Protein AF-A0A9E6F9Y6-F1 (afdb_monomer_lite)

Radius of gyration: 23.2 Å; chains: 1; bounding box: 72×42×69 Å

Secondary structure (DSSP, 8-state):
----------S--PPPPP---HHHHHHTTS-HHHHHHHHTTEEEE--EESBSS--TT-TT-PPBS--EE--HHHHHHHHTTS-TTS--EEE-SSS-GGG-EEE-TTS-EEEHHHHHHIIIIIH---EEEEE---TT-HHHHHTTGGG-SSEEE-GGGHHHHHHHHHHS-S--GGGGTT---HHHHHHHHHHHHHHHH-SS--HHHHHTTTSS----EEEEETTEEEEEEE--TTS-TT-SSSEEEEE--GGGG----TTS-TT--------PPPHHHHHHHHHHHTSTT-----------------------

Foldseek 3Di:
DDDDDPPPPPDDPPPAADAPCQQVVQVVQADPVVLLVQLQFAQEEEFFAFECPPDPLQLLPGDHATRHGDAPVNLLVSLVSHALPDAEHEYDDRYAQQSDWHQDPVRDIDGSLNSQCSQCVVRNYAYEYEHCQDPPCLVVCVVRVVSHPYYHYDLVCLVVNVCVVVVDDPPVCVVVVVDPDPVVVVVVVVVVCVSVVCPPVPVVVVCVVVVPPWRWGWYQYSNHIWIWTQADPPPDPPRSHSIDTHDDHNVLQDDPPPVPDPVDPPDDDDDDDDPVRVVVVCCVCVPPVNPDPDDDDPPPPPPPPDDDDDDD

pLDDT: mean 70.86, std 23.1, range [25.95, 97.81]

Structure (mmCIF, N/CA/C/O backbone):
data_AF-A0A9E6F9Y6-F1
#
_entry.id   AF-A0A9E6F9Y6-F1
#
loop_
_atom_site.group_PDB
_atom_site.id
_atom_site.type_symbol
_atom_site.label_atom_id
_atom_site.label_alt_id
_atom_site.label_comp_id
_atom_site.label_asym_id
_atom_site.label_entity_id
_atom_site.label_seq_id
_atom_site.pdbx_PDB_ins_code
_atom_site.Cartn_x
_atom_site.Cartn_y
_atom_site.Cartn_z
_atom_site.occupancy
_atom_site.B_iso_or_equiv
_atom_site.auth_seq_id
_atom_site.auth_comp_id
_atom_site.auth_asym_id
_atom_site.auth_atom_id
_atom_site.pdbx_PDB_model_num
ATOM 1 N N . MET A 1 1 ? -33.792 7.782 -2.938 1.00 34.50 1 MET A N 1
ATOM 2 C CA . MET A 1 1 ? -32.337 8.040 -2.955 1.00 34.50 1 MET A CA 1
ATOM 3 C C . MET A 1 1 ? -32.059 9.036 -1.840 1.00 34.50 1 MET A C 1
ATOM 5 O O . MET A 1 1 ? -32.308 10.216 -2.025 1.00 34.50 1 MET A O 1
ATOM 9 N N . TYR A 1 2 ? -31.705 8.554 -0.647 1.00 26.33 2 TYR A N 1
ATOM 10 C CA . TYR A 1 2 ? -31.449 9.415 0.510 1.00 26.33 2 TYR A CA 1
ATOM 11 C C . TYR A 1 2 ? -29.944 9.653 0.611 1.00 26.33 2 TYR A C 1
ATOM 13 O O . TYR A 1 2 ? -29.178 8.710 0.804 1.00 26.33 2 TYR A O 1
ATOM 21 N N . LEU A 1 3 ? -29.526 10.904 0.426 1.00 30.56 3 LEU A N 1
ATOM 22 C CA . LEU A 1 3 ? -28.186 11.360 0.777 1.00 30.56 3 LEU A CA 1
ATOM 23 C C . LEU A 1 3 ? -28.127 11.407 2.306 1.00 30.56 3 LEU A C 1
ATOM 25 O O . LEU A 1 3 ? -28.791 12.227 2.932 1.00 30.56 3 LEU A O 1
ATOM 29 N N . VAL A 1 4 ? -27.403 10.465 2.905 1.00 33.06 4 VAL A N 1
ATOM 30 C CA . VAL A 1 4 ? -27.151 10.454 4.346 1.00 33.06 4 VAL A CA 1
ATOM 31 C C . VAL A 1 4 ? -25.923 11.322 4.598 1.00 33.06 4 VAL A C 1
ATOM 33 O O . VAL A 1 4 ? -24.795 10.909 4.331 1.00 33.06 4 VAL A O 1
ATOM 36 N N . GLU A 1 5 ? -26.150 12.535 5.089 1.00 37.69 5 GLU A N 1
ATOM 37 C CA . GLU A 1 5 ? -25.103 13.399 5.630 1.00 37.69 5 GLU A CA 1
ATOM 38 C C . GLU A 1 5 ? -24.670 12.850 7.000 1.00 37.69 5 GLU A C 1
ATOM 40 O O . GLU A 1 5 ? -25.344 13.032 8.012 1.00 37.69 5 GLU A O 1
ATOM 45 N N . ASN A 1 6 ? -23.555 12.118 7.037 1.00 38.81 6 ASN A N 1
ATOM 46 C CA . ASN A 1 6 ? -22.909 11.707 8.286 1.00 38.81 6 ASN A CA 1
ATOM 47 C C . ASN A 1 6 ? -22.113 12.896 8.856 1.00 38.81 6 ASN A C 1
ATOM 49 O O . ASN A 1 6 ? -20.926 13.029 8.569 1.00 38.81 6 ASN A O 1
ATOM 53 N N . ASN A 1 7 ? -22.771 13.753 9.642 1.00 40.41 7 ASN A N 1
ATOM 54 C CA . ASN A 1 7 ? -22.200 15.005 10.167 1.00 40.41 7 ASN A CA 1
ATOM 55 C C . ASN A 1 7 ? -21.645 14.953 11.608 1.00 40.41 7 ASN A C 1
ATOM 57 O O . ASN A 1 7 ? -21.248 15.989 12.126 1.00 40.41 7 ASN A O 1
ATOM 61 N N . ASP A 1 8 ? -21.512 13.785 12.246 1.00 40.19 8 ASP A N 1
ATOM 62 C CA . ASP A 1 8 ? -21.063 13.709 13.654 1.00 40.19 8 ASP A CA 1
ATOM 63 C C . ASP A 1 8 ? -19.633 13.174 13.842 1.00 40.19 8 ASP A C 1
ATOM 65 O O . ASP A 1 8 ? -19.346 12.421 14.774 1.00 40.19 8 ASP A O 1
ATOM 69 N N . PHE A 1 9 ? -18.694 13.584 12.985 1.00 45.53 9 PHE A N 1
ATOM 70 C CA . PHE A 1 9 ? -17.262 13.457 13.281 1.00 45.53 9 PHE A CA 1
ATOM 71 C C . PHE A 1 9 ? -16.689 14.834 13.643 1.00 45.53 9 PHE A C 1
ATOM 73 O O . PHE A 1 9 ? -15.933 15.433 12.890 1.00 45.53 9 PHE A O 1
ATOM 80 N N . ASN A 1 10 ? -17.023 15.329 14.842 1.00 42.91 10 ASN A N 1
ATOM 81 C CA . ASN A 1 10 ? -16.403 16.511 15.476 1.00 42.91 10 ASN A CA 1
ATOM 82 C C . ASN A 1 10 ? -14.943 16.248 15.932 1.00 42.91 10 ASN A C 1
ATOM 84 O O . ASN A 1 10 ? -14.450 16.835 16.896 1.00 42.91 10 ASN A O 1
ATOM 88 N N . GLY A 1 11 ? -14.244 15.329 15.262 1.00 46.41 11 GLY A N 1
ATOM 89 C CA . GLY A 1 11 ? -12.830 15.064 15.475 1.00 46.41 11 GLY A CA 1
ATOM 90 C C . GLY A 1 11 ? -12.018 16.154 14.794 1.00 46.41 11 GLY A C 1
ATOM 91 O O . GLY A 1 11 ? -12.260 16.451 13.628 1.00 46.41 11 GLY A O 1
ATOM 92 N N . SER A 1 12 ? -11.084 16.754 15.535 1.00 50.03 12 SER A N 1
ATOM 93 C CA . SER A 1 12 ? -10.021 17.632 15.032 1.00 50.03 12 SER A CA 1
ATOM 94 C C . SER A 1 12 ? -9.713 17.349 13.564 1.00 50.03 12 SER A C 1
ATOM 96 O O . SER A 1 12 ? -9.333 16.213 13.280 1.00 50.03 12 SER A O 1
ATOM 98 N N . LEU A 1 13 ? -9.899 18.343 12.680 1.00 58.53 13 LEU A N 1
ATOM 99 C CA . LEU A 1 13 ? -9.608 18.264 11.241 1.00 58.53 13 LEU A CA 1
ATOM 100 C C . LEU A 1 13 ? -8.383 17.374 11.023 1.00 58.53 13 LEU A C 1
ATOM 102 O O . LEU A 1 13 ? -7.261 17.799 11.312 1.00 58.53 13 LEU A O 1
ATOM 106 N N . GLU A 1 14 ? -8.607 16.116 10.626 1.00 70.81 14 GLU A N 1
ATOM 107 C CA . GLU A 1 14 ? -7.505 15.176 10.468 1.00 70.81 14 GLU A CA 1
ATOM 108 C C . GLU A 1 14 ? -6.592 15.777 9.408 1.00 70.81 14 GLU A C 1
ATOM 110 O O . GLU A 1 14 ? -7.012 16.054 8.282 1.00 70.81 14 GLU A O 1
ATOM 115 N N . LYS A 1 15 ? -5.358 16.089 9.812 1.00 80.62 15 LYS A N 1
ATOM 116 C CA . LYS A 1 15 ? -4.401 16.747 8.935 1.00 80.62 15 LYS A CA 1
ATOM 117 C C . LYS A 1 15 ? -4.202 15.848 7.721 1.00 80.62 15 LYS A C 1
ATOM 119 O O . LYS A 1 15 ? -3.744 14.716 7.865 1.00 80.62 15 LYS A O 1
ATOM 124 N N . GLN A 1 16 ? -4.543 16.364 6.545 1.00 87.81 16 GLN A N 1
ATOM 125 C CA . GLN A 1 16 ? -4.374 15.635 5.298 1.00 87.81 16 GLN A CA 1
ATOM 126 C C . GLN A 1 16 ? -2.909 15.210 5.147 1.00 87.81 16 GLN A C 1
ATOM 128 O O . GLN A 1 16 ? -1.994 16.027 5.296 1.00 87.81 16 GLN A O 1
ATOM 133 N N . ILE A 1 17 ? -2.702 13.924 4.868 1.00 91.81 17 ILE A N 1
ATOM 134 C CA . ILE A 1 17 ? -1.372 13.375 4.609 1.00 91.81 17 ILE A CA 1
ATOM 135 C C . ILE A 1 17 ? -0.857 13.999 3.305 1.00 91.81 17 ILE A C 1
ATOM 137 O O . ILE A 1 17 ? -1.609 14.046 2.324 1.00 91.81 17 ILE A O 1
ATOM 141 N N . PRO A 1 18 ? 0.392 14.497 3.265 1.00 93.69 18 PRO A N 1
ATOM 142 C CA . PRO A 1 18 ? 0.981 14.994 2.031 1.00 93.69 18 PRO A CA 1
ATOM 143 C C . PRO A 1 18 ? 0.971 13.927 0.932 1.00 93.69 18 PRO A C 1
ATOM 145 O O . PRO A 1 18 ? 1.114 12.741 1.203 1.00 93.69 18 PRO A O 1
ATOM 148 N N . CYS A 1 19 ? 0.838 14.361 -0.318 1.00 95.81 19 CYS A N 1
ATOM 149 C CA . CYS A 1 19 ? 0.985 13.510 -1.493 1.00 95.81 19 CYS A CA 1
ATOM 150 C C . CYS A 1 19 ? 2.101 14.089 -2.362 1.00 95.81 19 CYS A C 1
ATOM 152 O O . CYS A 1 19 ? 1.889 15.082 -3.061 1.00 95.81 19 CYS A O 1
ATOM 154 N N . SER A 1 20 ? 3.288 13.484 -2.324 1.00 96.44 20 SER A N 1
ATOM 155 C CA . SER A 1 20 ? 4.453 13.963 -3.085 1.00 96.44 20 SER A CA 1
ATOM 156 C C . SER A 1 20 ? 4.303 13.787 -4.603 1.00 96.44 20 SER A C 1
ATOM 158 O O . SER A 1 20 ? 4.936 14.500 -5.390 1.00 96.44 20 SER A O 1
ATOM 160 N N . GLY A 1 21 ? 3.476 12.819 -5.019 1.00 95.75 21 GLY A N 1
ATOM 161 C CA . GLY A 1 21 ? 3.349 12.392 -6.412 1.00 95.75 21 GLY A CA 1
ATOM 162 C C . GLY A 1 21 ? 4.607 11.704 -6.956 1.00 95.75 21 GLY A C 1
ATOM 163 O O . GLY A 1 21 ? 4.749 11.589 -8.170 1.00 95.75 21 GLY A O 1
ATOM 164 N N . GLU A 1 22 ? 5.537 11.272 -6.098 1.00 97.12 22 GLU A N 1
ATOM 165 C CA . GLU A 1 22 ? 6.785 10.620 -6.521 1.00 97.12 22 GLU A CA 1
ATOM 166 C C . GLU A 1 22 ? 6.525 9.323 -7.290 1.00 97.12 22 GLU A C 1
ATOM 168 O O . GLU A 1 22 ? 7.017 9.182 -8.407 1.00 97.12 22 GLU A O 1
ATOM 173 N N . LEU A 1 23 ? 5.669 8.434 -6.777 1.00 97.25 23 LEU A N 1
ATOM 174 C CA . LEU A 1 23 ? 5.254 7.230 -7.501 1.00 97.25 23 LEU A CA 1
ATOM 175 C C . LEU A 1 23 ? 4.648 7.539 -8.881 1.00 97.25 23 LEU A C 1
ATOM 177 O O . LEU A 1 23 ? 4.905 6.808 -9.830 1.00 97.25 23 LEU A O 1
ATOM 181 N N . GLU A 1 24 ? 3.851 8.602 -9.020 1.00 97.25 24 GLU A N 1
ATOM 182 C CA . GLU A 1 24 ? 3.259 8.976 -10.315 1.00 97.25 24 GLU A CA 1
ATOM 183 C C . GLU A 1 24 ? 4.331 9.448 -11.305 1.00 97.25 24 GLU A C 1
ATOM 185 O O . GLU A 1 24 ? 4.324 9.038 -12.468 1.00 97.25 24 GLU A O 1
ATOM 190 N N . LYS A 1 25 ? 5.284 10.261 -10.832 1.00 97.31 25 LYS A N 1
ATOM 191 C CA . LYS A 1 25 ? 6.439 10.681 -11.633 1.00 97.31 25 LYS A CA 1
ATOM 192 C C . LYS A 1 25 ? 7.250 9.471 -12.075 1.00 97.31 25 LYS A C 1
ATOM 194 O O . LYS A 1 25 ? 7.533 9.346 -13.260 1.00 97.31 25 LYS A O 1
ATOM 199 N N . GLU A 1 26 ? 7.570 8.561 -11.162 1.00 96.19 26 GLU A N 1
ATOM 200 C CA . GLU A 1 26 ? 8.329 7.359 -11.496 1.00 96.19 26 GLU A CA 1
ATOM 201 C C . GLU A 1 26 ? 7.584 6.437 -12.449 1.00 96.19 26 GLU A C 1
ATOM 203 O O . GLU A 1 26 ? 8.173 5.967 -13.415 1.00 96.19 26 GLU A O 1
ATOM 208 N N . TRP A 1 27 ? 6.286 6.221 -12.229 1.00 97.31 27 TRP A N 1
ATOM 209 C CA . TRP A 1 27 ? 5.445 5.429 -13.123 1.00 97.31 27 TRP A CA 1
ATOM 210 C C . TRP A 1 27 ? 5.552 5.914 -14.568 1.00 97.31 27 TRP A C 1
ATOM 212 O O . TRP A 1 27 ? 5.608 5.098 -15.481 1.00 97.31 27 TRP A O 1
ATOM 222 N N . SER A 1 28 ? 5.597 7.234 -14.783 1.00 97.25 28 SER A N 1
ATOM 223 C CA . SER A 1 28 ? 5.706 7.823 -16.124 1.00 97.25 28 SER A CA 1
ATOM 224 C C . SER A 1 28 ? 7.026 7.526 -16.847 1.00 97.25 28 SER A C 1
ATOM 226 O O . SER A 1 28 ? 7.092 7.683 -18.064 1.00 97.25 28 SER A O 1
ATOM 228 N N . LEU A 1 29 ? 8.060 7.086 -16.121 1.00 96.62 29 LEU A N 1
ATOM 229 C CA . LEU A 1 29 ? 9.365 6.743 -16.689 1.00 96.62 29 LEU A CA 1
ATOM 230 C C . LEU A 1 29 ? 9.411 5.313 -17.246 1.00 96.62 29 LEU A C 1
ATOM 232 O O . LEU A 1 29 ? 10.288 4.999 -18.050 1.00 96.62 29 LEU A O 1
ATOM 236 N N . PHE A 1 30 ? 8.493 4.445 -16.818 1.00 95.12 30 PHE A N 1
ATOM 237 C CA . PHE A 1 30 ? 8.410 3.067 -17.288 1.00 95.12 30 PHE A CA 1
ATOM 238 C C . PHE A 1 30 ? 7.524 2.962 -18.531 1.00 95.12 30 PHE A C 1
ATOM 240 O O . PHE A 1 30 ? 6.509 3.647 -18.667 1.00 95.12 30 PHE A O 1
ATOM 247 N N . THR A 1 31 ? 7.881 2.051 -19.432 1.00 94.81 31 THR A N 1
ATOM 248 C CA . THR A 1 31 ? 7.005 1.669 -20.542 1.00 94.81 31 THR A CA 1
ATOM 249 C C . THR A 1 31 ? 5.838 0.822 -20.038 1.00 94.81 31 THR A C 1
ATOM 251 O O . THR A 1 31 ? 5.906 0.206 -18.973 1.00 94.81 31 THR A O 1
ATOM 254 N N . GLU A 1 32 ? 4.767 0.734 -20.825 1.00 94.88 32 GLU A N 1
ATOM 255 C CA . GLU A 1 32 ? 3.598 -0.085 -20.482 1.00 94.88 32 GLU A CA 1
ATOM 256 C C . GLU A 1 32 ? 3.972 -1.552 -20.210 1.00 94.88 32 GLU A C 1
ATOM 258 O O . GLU A 1 32 ? 3.591 -2.103 -19.181 1.00 94.88 32 GLU A O 1
ATOM 263 N N . ALA A 1 33 ? 4.826 -2.148 -21.049 1.00 92.44 33 ALA A N 1
ATOM 264 C CA . ALA A 1 33 ? 5.305 -3.519 -20.859 1.00 92.44 33 ALA A CA 1
ATOM 265 C C . ALA A 1 33 ? 6.108 -3.705 -19.555 1.00 92.44 33 ALA A C 1
ATOM 267 O O . ALA A 1 33 ? 6.015 -4.747 -18.903 1.00 92.44 33 ALA A O 1
ATOM 268 N N . GLN A 1 34 ? 6.893 -2.701 -19.145 1.00 93.19 34 GLN A N 1
ATOM 269 C CA . GLN A 1 34 ? 7.617 -2.737 -17.869 1.00 93.19 34 GLN A CA 1
ATOM 270 C C . GLN A 1 34 ? 6.650 -2.658 -16.685 1.00 93.19 34 GLN A C 1
ATOM 272 O O . GLN A 1 34 ? 6.798 -3.404 -15.719 1.00 93.19 34 GLN A O 1
ATOM 277 N N . ILE A 1 35 ? 5.633 -1.798 -16.771 1.00 96.44 35 ILE A N 1
ATOM 278 C CA . ILE A 1 35 ? 4.582 -1.684 -15.758 1.00 96.44 35 ILE A CA 1
ATOM 279 C C . ILE A 1 35 ? 3.791 -2.989 -15.627 1.00 96.44 35 ILE A C 1
ATOM 281 O O . ILE A 1 35 ? 3.582 -3.454 -14.507 1.00 96.44 35 ILE A O 1
ATOM 285 N N . GLU A 1 36 ? 3.380 -3.603 -16.739 1.00 93.00 36 GLU A N 1
ATOM 286 C CA . GLU A 1 36 ? 2.709 -4.908 -16.735 1.00 93.00 36 GLU A CA 1
ATOM 287 C C . GLU A 1 36 ? 3.558 -5.970 -16.035 1.00 93.00 36 GLU A C 1
ATOM 289 O O . GLU A 1 36 ? 3.053 -6.728 -15.202 1.00 93.00 36 GLU A O 1
ATOM 294 N N . TYR A 1 37 ? 4.862 -6.001 -16.329 1.00 91.19 37 TYR A N 1
ATOM 295 C CA . TYR A 1 37 ? 5.792 -6.908 -15.671 1.00 91.19 37 TYR A CA 1
ATOM 296 C C . TYR A 1 37 ? 5.855 -6.657 -14.160 1.00 91.19 37 TYR A C 1
ATOM 298 O O . TYR A 1 37 ? 5.645 -7.593 -13.385 1.00 91.19 37 TYR A O 1
ATOM 306 N N . LEU A 1 38 ? 6.081 -5.408 -13.737 1.00 93.50 38 LEU A N 1
ATOM 307 C CA . LEU A 1 38 ? 6.140 -5.031 -12.321 1.00 93.50 38 LEU A CA 1
ATOM 308 C C . LEU A 1 38 ? 4.850 -5.424 -11.593 1.00 93.50 38 LEU A C 1
ATOM 310 O O . LEU A 1 38 ? 4.895 -6.067 -10.544 1.00 93.50 38 LEU A O 1
ATOM 314 N N . CYS A 1 39 ? 3.695 -5.114 -12.184 1.00 94.25 39 CYS A N 1
ATOM 315 C CA . CYS A 1 39 ? 2.397 -5.414 -11.592 1.00 94.25 39 CYS A CA 1
ATOM 316 C C . CYS A 1 39 ? 2.139 -6.922 -11.489 1.00 94.25 39 CYS A C 1
ATOM 318 O O . CYS A 1 39 ? 1.607 -7.380 -10.477 1.00 94.25 39 CYS A O 1
ATOM 320 N N . SER A 1 40 ? 2.617 -7.712 -12.459 1.00 89.38 40 SER A N 1
ATOM 321 C CA . SER A 1 40 ? 2.516 -9.181 -12.450 1.00 89.38 40 SER A CA 1
ATOM 322 C C . SER A 1 40 ? 3.325 -9.875 -11.345 1.00 89.38 40 SER A C 1
ATOM 324 O O . SER A 1 40 ? 3.191 -11.085 -11.146 1.00 89.38 40 SER A O 1
ATOM 326 N N . LYS A 1 41 ? 4.169 -9.120 -10.631 1.00 91.44 41 LYS A N 1
ATOM 327 C CA . LYS A 1 41 ? 5.068 -9.610 -9.581 1.00 91.44 41 LYS A CA 1
ATOM 328 C C . LYS A 1 41 ? 4.842 -8.938 -8.224 1.00 91.44 41 LYS A C 1
ATOM 330 O O . LYS A 1 41 ? 5.634 -9.154 -7.312 1.00 91.44 41 LYS A O 1
ATOM 335 N N . ILE A 1 42 ? 3.782 -8.141 -8.069 1.00 93.12 42 ILE A N 1
ATOM 336 C CA . ILE A 1 42 ? 3.449 -7.494 -6.792 1.00 93.12 42 ILE A CA 1
ATOM 337 C C . ILE A 1 42 ? 3.223 -8.541 -5.700 1.00 93.12 42 ILE A C 1
ATOM 339 O O . ILE A 1 42 ? 2.416 -9.455 -5.861 1.00 93.12 42 ILE A O 1
ATOM 343 N N . LEU A 1 43 ? 3.903 -8.341 -4.571 1.00 91.19 43 LEU A N 1
ATOM 344 C CA . LEU A 1 43 ? 3.627 -9.021 -3.304 1.00 91.19 43 LEU A CA 1
ATOM 345 C C . LEU A 1 43 ? 2.995 -8.073 -2.289 1.00 91.19 43 LEU A C 1
ATOM 347 O O . LEU A 1 43 ? 2.091 -8.464 -1.548 1.00 91.19 43 LEU A O 1
ATOM 351 N N . TYR A 1 44 ? 3.478 -6.830 -2.271 1.00 93.44 44 TYR A N 1
ATOM 352 C CA . TYR A 1 44 ? 3.131 -5.845 -1.263 1.00 93.44 44 TYR A CA 1
ATOM 353 C C . TYR A 1 44 ? 2.817 -4.495 -1.893 1.00 93.44 44 TYR A C 1
ATOM 355 O O . TYR A 1 44 ? 3.536 -4.025 -2.779 1.00 93.44 44 TYR A O 1
ATOM 363 N N . ILE A 1 45 ? 1.774 -3.843 -1.385 1.00 96.12 45 ILE A N 1
ATOM 364 C CA . ILE A 1 45 ? 1.488 -2.442 -1.689 1.00 96.12 45 ILE A CA 1
ATOM 365 C C . ILE A 1 45 ? 1.359 -1.685 -0.371 1.00 96.12 45 ILE A C 1
ATOM 367 O O . ILE A 1 45 ? 0.475 -1.954 0.442 1.00 96.12 45 ILE A O 1
ATOM 371 N N . GLU A 1 46 ? 2.245 -0.720 -0.180 1.00 96.00 46 GLU A N 1
ATOM 372 C CA . GLU A 1 46 ? 2.232 0.216 0.928 1.00 96.00 46 GLU A CA 1
ATOM 373 C C . GLU A 1 46 ? 1.549 1.505 0.478 1.00 96.00 46 GLU A C 1
ATOM 375 O O . GLU A 1 46 ? 2.029 2.186 -0.424 1.00 96.00 46 GLU A O 1
ATOM 380 N N . LEU A 1 47 ? 0.414 1.856 1.078 1.00 96.62 47 LEU A N 1
ATOM 381 C CA . LEU A 1 47 ? -0.342 3.027 0.624 1.00 96.62 47 LEU A CA 1
ATOM 382 C C . LEU A 1 47 ? 0.064 4.319 1.332 1.00 96.62 47 LEU A C 1
ATOM 384 O O . LEU A 1 47 ? -0.260 5.395 0.838 1.00 96.62 47 LEU A O 1
ATOM 388 N N . THR A 1 48 ? 0.774 4.223 2.454 1.00 96.88 48 THR A N 1
ATOM 389 C CA . THR A 1 48 ? 1.297 5.351 3.233 1.00 96.88 48 THR A CA 1
ATOM 390 C C . THR A 1 48 ? 2.762 5.121 3.592 1.00 96.88 48 THR A C 1
ATOM 392 O O . THR A 1 48 ? 3.152 3.999 3.906 1.00 96.88 48 THR A O 1
ATOM 395 N N . GLU A 1 49 ? 3.573 6.182 3.579 1.00 95.69 49 GLU A N 1
ATOM 396 C CA . GLU A 1 49 ? 4.928 6.153 4.150 1.00 95.69 49 GLU A CA 1
ATOM 397 C C . GLU A 1 49 ? 4.902 6.561 5.622 1.00 95.69 49 GLU A C 1
ATOM 399 O O . GLU A 1 49 ? 4.355 7.610 5.963 1.00 95.69 49 GLU A O 1
ATOM 404 N N . GLY A 1 50 ? 5.569 5.786 6.477 1.00 94.31 50 GLY A N 1
ATOM 405 C CA . GLY A 1 50 ? 5.582 6.003 7.925 1.00 94.31 50 GLY A CA 1
ATOM 406 C C . GLY A 1 50 ? 4.349 5.437 8.641 1.00 94.31 50 GLY A C 1
ATOM 407 O O . GLY A 1 50 ? 3.413 4.945 8.018 1.00 94.31 50 GLY A O 1
ATOM 408 N N . CYS A 1 51 ? 4.375 5.442 9.974 1.00 94.75 51 CYS A N 1
ATOM 409 C CA . CYS A 1 51 ? 3.355 4.788 10.803 1.00 94.75 51 CYS A CA 1
ATOM 410 C C . CYS A 1 51 ? 3.006 5.633 12.033 1.00 94.75 51 CYS A C 1
ATOM 412 O O . CYS A 1 51 ? 3.899 6.091 12.755 1.00 94.75 51 CYS A O 1
ATOM 414 N N . SER A 1 52 ? 1.712 5.827 12.301 1.00 93.75 52 SER A N 1
ATOM 415 C CA . SER A 1 52 ? 1.227 6.604 13.449 1.00 93.75 52 SER A CA 1
ATOM 416 C C . SER A 1 52 ? 1.490 5.955 14.812 1.00 93.75 52 SER A C 1
ATOM 418 O O . SER A 1 52 ? 1.616 6.669 15.807 1.00 93.75 52 SER A O 1
ATOM 420 N N . ILE A 1 53 ? 1.608 4.625 14.878 1.00 90.38 53 ILE A N 1
ATOM 421 C CA . ILE A 1 53 ? 1.664 3.882 16.150 1.00 90.38 53 ILE A CA 1
ATOM 422 C C . ILE A 1 53 ? 3.061 3.896 16.774 1.00 90.38 53 ILE A C 1
ATOM 424 O O . ILE A 1 53 ? 3.180 3.979 17.994 1.00 90.38 53 ILE A O 1
ATOM 428 N N . GLN A 1 54 ? 4.115 3.820 15.954 1.00 84.44 54 GLN A N 1
ATOM 429 C CA . GLN A 1 54 ? 5.514 3.771 16.400 1.00 84.44 54 GLN A CA 1
ATOM 430 C C . GLN A 1 54 ? 5.786 2.778 17.544 1.00 84.44 54 GLN A C 1
ATOM 432 O O . GLN A 1 54 ? 6.199 3.157 18.643 1.00 84.44 54 GLN A O 1
ATOM 437 N N . CYS A 1 55 ? 5.572 1.485 17.303 1.00 85.25 55 CYS A N 1
ATOM 438 C CA . CYS A 1 55 ? 5.847 0.471 18.319 1.00 85.25 55 CYS A CA 1
ATOM 439 C C . CYS A 1 55 ? 7.309 0.554 18.803 1.00 85.25 55 CYS A C 1
ATOM 441 O O . CYS A 1 55 ? 8.231 0.588 17.989 1.00 85.25 55 CYS A O 1
ATOM 443 N N . LYS A 1 56 ? 7.526 0.505 20.127 1.00 83.81 56 LYS A N 1
ATOM 444 C CA . LYS A 1 56 ? 8.866 0.562 20.751 1.00 83.81 56 LYS A CA 1
ATOM 445 C C . LYS A 1 56 ? 9.843 -0.472 20.172 1.00 83.81 56 LYS A C 1
ATOM 447 O O . LYS A 1 56 ? 11.023 -0.185 20.025 1.00 83.81 56 LYS A O 1
ATOM 452 N N . ASN A 1 57 ? 9.326 -1.648 19.818 1.00 83.00 57 ASN A N 1
ATOM 453 C CA . ASN A 1 57 ? 10.086 -2.763 19.253 1.00 83.00 57 ASN A CA 1
ATOM 454 C C . ASN A 1 57 ? 9.725 -2.999 17.773 1.00 83.00 57 ASN A C 1
ATOM 456 O O . ASN A 1 57 ? 9.644 -4.143 17.334 1.00 83.00 57 ASN A O 1
ATOM 460 N N . CYS A 1 58 ? 9.413 -1.944 17.009 1.00 83.38 58 CYS A N 1
ATOM 461 C CA . CYS A 1 58 ? 9.120 -2.092 15.585 1.00 83.38 58 CYS A CA 1
ATOM 462 C C . CYS A 1 58 ? 10.395 -2.466 14.815 1.00 83.38 58 CYS A C 1
ATOM 464 O O . CYS A 1 58 ? 11.288 -1.638 14.645 1.00 83.38 58 CYS A O 1
ATOM 466 N N . CYS A 1 59 ? 10.463 -3.697 14.305 1.00 80.94 59 CYS A N 1
ATOM 467 C CA . CYS A 1 59 ? 11.606 -4.181 13.520 1.00 80.94 59 CYS A CA 1
ATOM 468 C C . CYS A 1 59 ? 11.626 -3.661 12.071 1.00 80.94 59 CYS A C 1
ATOM 470 O O . CYS A 1 59 ? 12.505 -4.039 11.304 1.00 80.94 59 CYS A O 1
ATOM 472 N N . LEU A 1 60 ? 10.649 -2.837 11.675 1.00 84.25 60 LEU A N 1
ATOM 473 C CA . LEU A 1 60 ? 10.462 -2.380 10.291 1.00 84.25 60 LEU A CA 1
ATOM 474 C C . LEU A 1 60 ? 11.053 -0.985 10.033 1.00 84.25 60 LEU A C 1
ATOM 476 O O . LEU A 1 60 ? 11.042 -0.530 8.894 1.00 84.25 60 LEU A O 1
ATOM 480 N N . GLU A 1 61 ? 11.544 -0.319 11.087 1.00 80.88 61 GLU A N 1
ATOM 481 C CA . GLU A 1 61 ? 12.254 0.973 11.042 1.00 80.88 61 GLU A CA 1
ATOM 482 C C . GLU A 1 61 ? 11.527 2.088 10.265 1.00 80.88 61 GLU A C 1
ATOM 484 O O . GLU A 1 61 ? 12.143 2.937 9.625 1.00 80.88 61 GLU A O 1
ATOM 489 N N . VAL A 1 62 ? 10.195 2.115 10.330 1.00 87.75 62 VAL A N 1
ATOM 490 C CA . VAL A 1 62 ? 9.391 3.147 9.663 1.00 87.75 62 VAL A CA 1
ATOM 491 C C . VAL A 1 62 ? 9.419 4.486 10.398 1.00 87.75 62 VAL A C 1
ATOM 493 O O . VAL A 1 62 ? 9.421 4.550 11.630 1.00 87.75 62 VAL A O 1
ATOM 496 N N . GLY A 1 63 ? 9.392 5.570 9.618 1.00 90.69 63 GLY A N 1
ATOM 497 C CA . GLY A 1 63 ? 9.326 6.938 10.127 1.00 90.69 63 GLY A CA 1
ATOM 498 C C . GLY A 1 63 ? 8.067 7.228 10.955 1.00 90.69 63 GLY A C 1
ATOM 499 O O . GLY A 1 63 ? 7.050 6.534 10.861 1.00 90.69 63 GLY A O 1
ATOM 500 N N . LYS A 1 64 ? 8.141 8.279 11.783 1.00 91.88 64 LYS A N 1
ATOM 501 C CA . LYS A 1 64 ? 7.031 8.731 12.633 1.00 91.88 64 LYS A CA 1
ATOM 502 C C . LYS A 1 64 ? 5.892 9.324 11.818 1.00 91.88 64 LYS A C 1
ATOM 504 O O . LYS A 1 64 ? 6.070 10.375 11.209 1.00 91.88 64 LYS A O 1
ATOM 509 N N . GLY A 1 65 ? 4.706 8.738 11.968 1.00 92.81 65 GLY A N 1
ATOM 510 C CA . GLY A 1 65 ? 3.475 9.241 11.372 1.00 92.81 65 GLY A CA 1
ATOM 511 C C . GLY A 1 65 ? 3.439 9.087 9.850 1.00 92.81 65 GLY A C 1
ATOM 512 O O . GLY A 1 65 ? 4.475 8.875 9.222 1.00 92.81 65 GLY A O 1
ATOM 513 N N . PRO A 1 66 ? 2.247 9.187 9.248 1.00 94.88 66 PRO A N 1
ATOM 514 C CA . PRO A 1 66 ? 2.122 9.169 7.803 1.00 94.88 66 PRO A CA 1
ATOM 515 C C . PRO A 1 66 ? 2.716 10.454 7.205 1.00 94.88 66 PRO A C 1
ATOM 517 O O . PRO A 1 66 ? 2.303 11.565 7.545 1.00 94.88 66 PRO A O 1
ATOM 520 N N . THR A 1 67 ? 3.696 10.306 6.319 1.00 96.50 67 THR A N 1
ATOM 521 C CA . THR A 1 67 ? 4.427 11.421 5.688 1.00 96.50 67 THR A CA 1
ATOM 522 C C . THR A 1 67 ? 4.173 11.539 4.187 1.00 96.50 67 THR A C 1
ATOM 524 O O . THR A 1 67 ? 4.398 12.607 3.622 1.00 96.50 67 THR A O 1
ATOM 527 N N . ASP A 1 68 ? 3.679 10.474 3.555 1.00 97.62 68 ASP A N 1
ATOM 528 C CA . ASP A 1 68 ? 3.342 10.428 2.132 1.00 97.62 68 ASP A CA 1
ATOM 529 C C . ASP A 1 68 ? 2.223 9.404 1.885 1.00 97.62 68 ASP A C 1
ATOM 531 O O . ASP A 1 68 ? 1.993 8.526 2.725 1.00 97.62 68 ASP A O 1
ATOM 535 N N . ILE A 1 69 ? 1.539 9.490 0.742 1.00 97.56 69 ILE A N 1
ATOM 536 C CA . ILE A 1 69 ? 0.396 8.628 0.404 1.00 97.56 69 ILE A CA 1
ATOM 537 C C . ILE A 1 69 ? 0.345 8.301 -1.094 1.00 97.56 69 ILE A C 1
ATOM 539 O O . ILE A 1 69 ? 0.619 9.156 -1.933 1.00 97.56 69 ILE A O 1
ATOM 543 N N . ILE A 1 70 ? -0.062 7.075 -1.445 1.00 97.81 70 ILE A N 1
ATOM 544 C CA . ILE A 1 70 ? -0.447 6.718 -2.817 1.00 97.81 70 ILE A CA 1
ATOM 545 C C . ILE A 1 70 ? -1.866 7.248 -3.073 1.00 97.81 70 ILE A C 1
ATOM 547 O O . ILE A 1 70 ? -2.819 6.786 -2.430 1.00 97.81 70 ILE A O 1
ATOM 551 N N . PRO A 1 71 ? -2.067 8.170 -4.031 1.00 97.12 71 PRO A N 1
ATOM 552 C CA . PRO A 1 71 ? -3.400 8.666 -4.346 1.00 97.12 71 PRO A CA 1
ATOM 553 C C . PRO A 1 71 ? -4.355 7.559 -4.775 1.00 97.12 71 PRO A C 1
ATOM 555 O O . PRO A 1 71 ? -3.977 6.638 -5.500 1.00 97.12 71 PRO A O 1
ATOM 558 N N . PHE A 1 72 ? -5.632 7.691 -4.417 1.00 97.50 72 PHE A N 1
ATOM 559 C CA . PHE A 1 72 ? -6.632 6.668 -4.732 1.00 97.50 72 PHE A CA 1
ATOM 560 C C . PHE A 1 72 ? -6.783 6.409 -6.244 1.00 97.50 72 PHE A C 1
ATOM 562 O O . PHE A 1 72 ? -6.973 5.273 -6.673 1.00 97.50 72 PHE A O 1
ATOM 569 N N . TYR A 1 73 ? -6.646 7.440 -7.088 1.00 96.94 73 TYR A N 1
ATOM 570 C CA . TYR A 1 73 ? -6.664 7.253 -8.546 1.00 96.94 73 TYR A CA 1
ATOM 571 C C . TYR A 1 73 ? -5.462 6.438 -9.040 1.00 96.94 73 TYR A C 1
ATOM 573 O O . TYR A 1 73 ? -5.604 5.622 -9.950 1.00 96.94 73 TYR A O 1
ATOM 581 N N . MET A 1 74 ? -4.293 6.640 -8.426 1.00 97.38 74 MET A N 1
ATOM 582 C CA . MET A 1 74 ? -3.067 5.933 -8.772 1.00 97.38 74 MET A CA 1
ATOM 583 C C . MET A 1 74 ? -3.179 4.462 -8.387 1.00 97.38 74 MET A C 1
ATOM 585 O O . MET A 1 74 ? -2.792 3.590 -9.157 1.00 97.38 74 MET A O 1
ATOM 589 N N . LEU A 1 75 ? -3.811 4.179 -7.247 1.00 96.12 75 LEU A N 1
ATOM 590 C CA . LEU A 1 75 ? -4.161 2.821 -6.858 1.00 96.12 75 LEU A CA 1
ATOM 591 C C . LEU A 1 75 ? -5.049 2.134 -7.898 1.00 96.12 75 LEU A C 1
ATOM 593 O O . LEU A 1 75 ? -4.729 1.028 -8.316 1.00 96.12 75 LEU A O 1
ATOM 597 N N . ARG A 1 76 ? -6.140 2.768 -8.351 1.00 95.88 76 ARG A N 1
ATOM 598 C CA . ARG A 1 76 ? -7.005 2.163 -9.384 1.00 95.88 76 ARG A CA 1
ATOM 599 C C . ARG A 1 76 ? -6.224 1.850 -10.659 1.00 95.88 76 ARG A C 1
ATOM 601 O O . ARG A 1 76 ? -6.449 0.806 -11.263 1.00 95.88 76 ARG A O 1
ATOM 608 N N . LYS A 1 77 ? -5.280 2.725 -11.025 1.00 96.06 77 LYS A N 1
ATOM 609 C CA . LYS A 1 77 ? -4.357 2.493 -12.140 1.00 96.06 77 LYS A CA 1
ATOM 610 C C . LYS A 1 77 ? -3.436 1.300 -11.880 1.00 96.06 77 LYS A C 1
ATOM 612 O O . LYS A 1 77 ? -3.284 0.484 -12.767 1.00 96.06 77 LYS A O 1
ATOM 617 N N . ILE A 1 78 ? -2.859 1.153 -10.687 1.00 95.75 78 ILE A N 1
ATOM 618 C CA . ILE A 1 78 ? -2.060 -0.034 -10.332 1.00 95.75 78 ILE A CA 1
ATOM 619 C C . ILE A 1 78 ? -2.902 -1.301 -10.477 1.00 95.75 78 ILE A C 1
ATOM 621 O O . ILE A 1 78 ? -2.507 -2.233 -11.170 1.00 95.75 78 ILE A O 1
ATOM 625 N N . VAL A 1 79 ? -4.087 -1.316 -9.862 1.00 94.56 79 VAL A N 1
ATOM 626 C CA . VAL A 1 79 ? -4.950 -2.499 -9.821 1.00 94.56 79 VAL A CA 1
ATOM 627 C C . VAL A 1 79 ? -5.388 -2.936 -11.221 1.00 94.56 79 VAL A C 1
ATOM 629 O O . VAL A 1 79 ? -5.470 -4.136 -11.463 1.00 94.56 79 VAL A O 1
ATOM 632 N N . SER A 1 80 ? -5.575 -2.013 -12.173 1.00 94.12 80 SER A N 1
ATOM 633 C CA . SER A 1 80 ? -5.941 -2.382 -13.548 1.00 94.12 80 SER A CA 1
ATOM 634 C C . SER A 1 80 ? -4.863 -3.175 -14.300 1.00 94.12 80 SER A C 1
ATOM 636 O O . SER A 1 80 ? -5.180 -3.797 -15.309 1.00 94.12 80 SER A O 1
ATOM 638 N N . TYR A 1 81 ? -3.606 -3.157 -13.839 1.00 94.06 81 TYR A N 1
ATOM 639 C CA . TYR A 1 81 ? -2.502 -3.943 -14.411 1.00 94.06 81 TYR A CA 1
ATOM 640 C C . TYR A 1 81 ? -2.277 -5.281 -13.691 1.00 94.06 81 TYR A C 1
ATOM 642 O O . TYR A 1 81 ? -1.470 -6.100 -14.135 1.00 94.06 81 TYR A O 1
ATOM 650 N N . ILE A 1 82 ? -2.971 -5.526 -12.577 1.00 92.19 82 ILE A N 1
ATOM 651 C CA . ILE A 1 82 ? -2.836 -6.763 -11.806 1.00 92.19 82 ILE A CA 1
ATOM 652 C C . ILE A 1 82 ? -3.705 -7.839 -12.452 1.00 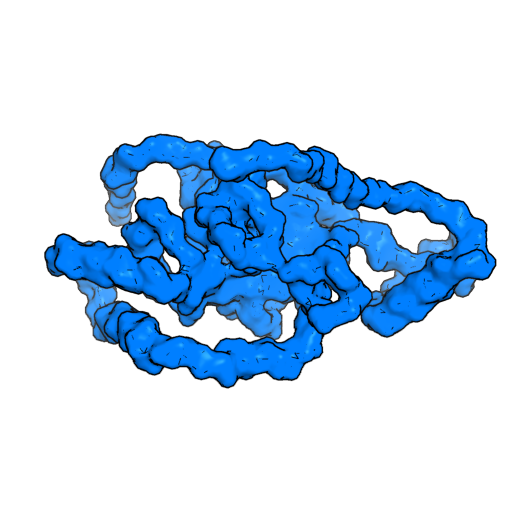92.19 82 ILE A C 1
ATOM 654 O O . ILE A 1 82 ? -4.912 -7.675 -12.639 1.00 92.19 82 ILE A O 1
ATOM 658 N N . LYS A 1 83 ? -3.099 -8.980 -12.792 1.00 82.62 83 LYS A N 1
ATOM 659 C CA . LYS A 1 83 ? -3.838 -10.095 -13.396 1.00 82.62 83 LYS A CA 1
ATOM 660 C C . LYS A 1 83 ? -4.630 -10.826 -12.314 1.00 82.62 83 LYS A C 1
ATOM 662 O O . LYS A 1 83 ? -4.085 -11.149 -11.263 1.00 82.62 83 LYS A O 1
ATOM 667 N N . LYS A 1 84 ? -5.884 -11.198 -12.608 1.00 73.38 84 LYS A N 1
ATOM 668 C CA . LYS A 1 84 ? -6.766 -11.949 -11.683 1.00 73.38 84 LYS A CA 1
ATOM 669 C C . LYS A 1 84 ? -6.157 -13.250 -11.145 1.00 73.38 84 LYS A C 1
ATOM 671 O O . LYS A 1 84 ? -6.574 -13.733 -10.101 1.00 73.38 84 LYS A O 1
ATOM 676 N N . SER A 1 85 ? -5.199 -13.832 -11.867 1.00 62.94 85 SER A N 1
ATOM 677 C CA . SER A 1 85 ? -4.503 -15.058 -11.475 1.00 62.94 85 SER A CA 1
ATOM 678 C C . SER A 1 85 ? -3.438 -14.852 -10.393 1.00 62.94 85 SER A C 1
ATOM 680 O O . SER A 1 85 ? -2.898 -15.839 -9.905 1.00 62.94 85 SER A O 1
ATOM 682 N N . GLN A 1 86 ? -3.090 -13.612 -10.029 1.00 68.19 86 GLN A N 1
ATOM 683 C CA . GLN A 1 86 ? -2.193 -13.376 -8.899 1.00 68.19 86 GLN A CA 1
ATOM 684 C C . GLN A 1 86 ? -2.914 -13.703 -7.594 1.00 68.19 86 GLN A C 1
ATOM 686 O O . GLN A 1 86 ? -3.934 -13.109 -7.244 1.00 68.19 86 GLN A O 1
ATOM 691 N N . HIS A 1 87 ? -2.370 -14.681 -6.874 1.00 68.50 87 HIS A N 1
ATOM 692 C CA . HIS A 1 87 ? -2.845 -15.032 -5.547 1.00 68.50 87 HIS A CA 1
ATOM 693 C C . HIS A 1 87 ? -2.510 -13.916 -4.547 1.00 68.50 87 HIS A C 1
ATOM 695 O O . HIS A 1 87 ? -1.439 -13.327 -4.623 1.00 68.50 87 HIS A O 1
ATOM 701 N N . CYS A 1 88 ? -3.466 -13.652 -3.650 1.00 75.75 88 CYS A N 1
ATOM 702 C CA . CYS A 1 88 ? -3.444 -12.779 -2.467 1.00 75.75 88 CYS A CA 1
ATOM 703 C C . CYS A 1 88 ? -2.315 -11.730 -2.385 1.00 75.75 88 CYS A C 1
ATOM 705 O O . CYS A 1 88 ? -1.170 -12.062 -2.078 1.00 75.75 88 CYS A O 1
ATOM 707 N N . ILE A 1 89 ? -2.665 -10.452 -2.550 1.00 86.25 89 ILE A N 1
ATOM 708 C CA . ILE A 1 89 ? -1.735 -9.331 -2.349 1.00 86.25 89 ILE A CA 1
ATOM 709 C C . ILE A 1 89 ? -1.825 -8.854 -0.902 1.00 86.25 89 ILE A C 1
ATOM 711 O O . ILE A 1 89 ? -2.916 -8.621 -0.379 1.00 86.25 89 ILE A O 1
ATOM 715 N N . SER A 1 90 ? -0.679 -8.663 -0.257 1.00 88.94 90 SER A N 1
ATOM 716 C CA . SER A 1 90 ? -0.640 -8.034 1.060 1.00 88.94 90 SER A CA 1
ATOM 717 C C . SER A 1 90 ? -0.637 -6.518 0.897 1.00 88.94 90 SER A C 1
ATOM 719 O O . SER A 1 90 ? 0.235 -5.946 0.245 1.00 88.94 90 SER A O 1
ATOM 721 N N . LEU A 1 91 ? -1.612 -5.846 1.494 1.00 88.44 91 LEU A N 1
ATOM 722 C CA . LEU A 1 91 ? -1.571 -4.402 1.658 1.00 88.44 91 LEU A CA 1
ATOM 723 C C . LEU A 1 91 ? -0.964 -4.105 3.027 1.00 88.44 91 LEU A C 1
ATOM 725 O O . LEU A 1 91 ? -1.361 -4.721 4.016 1.00 88.44 91 LEU A O 1
ATOM 729 N N . TYR A 1 92 ? -0.076 -3.114 3.074 1.00 87.56 92 TYR A N 1
ATOM 730 C CA . TYR A 1 92 ? 0.608 -2.656 4.285 1.00 87.56 92 TYR A CA 1
ATOM 731 C C . TYR A 1 92 ? 1.512 -3.725 4.901 1.00 87.56 92 TYR A C 1
ATOM 733 O O . TYR A 1 92 ? 1.081 -4.625 5.622 1.00 87.56 92 TYR A O 1
ATOM 741 N N . LEU A 1 93 ? 2.802 -3.601 4.612 1.00 87.31 93 LEU A N 1
ATOM 742 C CA . LEU A 1 93 ? 3.844 -4.380 5.263 1.00 87.31 93 LEU A CA 1
ATOM 743 C C . LEU A 1 93 ? 4.395 -3.640 6.481 1.00 87.31 93 LEU A C 1
ATOM 745 O O . LEU A 1 93 ? 4.688 -4.285 7.486 1.00 87.31 93 LEU A O 1
ATOM 749 N N . ARG A 1 94 ? 4.578 -2.313 6.394 1.00 90.50 94 ARG A N 1
ATOM 750 C CA . ARG A 1 94 ? 5.330 -1.556 7.409 1.00 90.50 94 ARG A CA 1
ATOM 751 C C . ARG A 1 94 ? 4.563 -0.405 8.056 1.00 90.50 94 ARG A C 1
ATOM 753 O O . ARG A 1 94 ? 4.880 -0.036 9.188 1.00 90.50 94 ARG A O 1
ATOM 760 N N . SER A 1 95 ? 3.569 0.143 7.376 1.00 93.31 95 SER A N 1
ATOM 761 C CA . SER A 1 95 ? 2.713 1.223 7.846 1.00 93.31 95 SER A CA 1
ATOM 762 C C . SER A 1 95 ? 1.381 0.708 8.376 1.00 93.31 95 SER A C 1
ATOM 764 O O . SER A 1 95 ? 1.056 -0.476 8.296 1.00 93.31 95 SER A O 1
ATOM 766 N N . GLU A 1 96 ? 0.625 1.603 9.003 1.00 93.88 96 GLU A N 1
ATOM 767 C CA . GLU A 1 96 ? -0.663 1.269 9.593 1.00 93.88 96 GLU A CA 1
ATOM 768 C C . GLU A 1 96 ? -1.795 1.526 8.583 1.00 93.88 96 GLU A C 1
ATOM 770 O O . GLU A 1 96 ? -1.985 2.673 8.169 1.00 93.88 96 GLU A O 1
ATOM 775 N N . PRO A 1 97 ? -2.580 0.504 8.186 1.00 94.00 97 PRO A N 1
ATOM 776 C CA . PRO A 1 97 ? -3.645 0.658 7.194 1.00 94.00 97 PRO A CA 1
ATOM 777 C C . PRO A 1 97 ? -4.667 1.739 7.535 1.00 94.00 97 PRO A C 1
ATOM 779 O O . PRO A 1 97 ? -5.139 2.447 6.644 1.00 94.00 97 PRO A O 1
ATOM 782 N N . LEU A 1 98 ? -4.998 1.903 8.817 1.00 94.38 98 LEU A N 1
ATOM 783 C CA . LEU A 1 98 ? -5.980 2.893 9.261 1.00 94.38 98 LEU A CA 1
ATOM 784 C C . LEU A 1 98 ? -5.453 4.338 9.262 1.00 94.38 98 LEU A C 1
ATOM 786 O O . LEU A 1 98 ? -6.231 5.255 9.538 1.00 94.38 98 LEU A O 1
ATOM 790 N N . ASP A 1 99 ? -4.180 4.553 8.911 1.00 95.06 99 ASP A N 1
ATOM 791 C CA . ASP A 1 99 ? -3.644 5.885 8.622 1.00 95.06 99 ASP A CA 1
ATOM 792 C C . ASP A 1 99 ? -4.073 6.383 7.233 1.00 95.06 99 ASP A C 1
ATOM 794 O O . ASP A 1 99 ? -4.048 7.584 6.984 1.00 95.06 99 ASP A O 1
ATOM 798 N N . TYR A 1 100 ? -4.483 5.504 6.310 1.00 96.12 100 TYR A N 1
ATOM 799 C CA . TYR A 1 100 ? -4.812 5.921 4.946 1.00 96.12 100 TYR A CA 1
ATOM 800 C C . TYR A 1 100 ? -6.125 6.702 4.876 1.00 96.12 100 TYR A C 1
ATOM 802 O O . TYR A 1 100 ? -7.220 6.144 5.007 1.00 96.12 100 TYR A O 1
ATOM 810 N N . LEU A 1 101 ? -5.991 7.995 4.582 1.00 95.56 101 LEU A N 1
ATOM 811 C CA . LEU A 1 101 ? -7.084 8.908 4.291 1.00 95.56 101 LEU A CA 1
ATOM 812 C C . LEU A 1 101 ? -6.696 9.802 3.111 1.00 95.56 101 LEU A C 1
ATOM 814 O O . LEU A 1 101 ? -5.838 10.677 3.232 1.00 95.56 101 LEU A O 1
ATOM 818 N N . PHE A 1 102 ? -7.338 9.592 1.966 1.00 95.81 102 PHE A N 1
ATOM 819 C CA . PHE A 1 102 ? -7.125 10.395 0.768 1.00 95.81 102 PHE A CA 1
ATOM 820 C C . PHE A 1 102 ? -8.374 11.214 0.450 1.00 95.81 102 PHE A C 1
ATOM 822 O O . PHE A 1 102 ? -9.468 10.666 0.361 1.00 95.81 102 PHE A O 1
ATOM 829 N N . ILE A 1 103 ? -8.211 12.519 0.241 1.00 95.31 103 ILE A N 1
ATOM 830 C CA . ILE A 1 103 ? -9.283 13.422 -0.193 1.00 95.31 103 ILE A CA 1
ATOM 831 C C . ILE A 1 103 ? -8.946 13.874 -1.611 1.00 95.31 103 ILE A C 1
ATOM 833 O O . ILE A 1 103 ? -7.886 14.461 -1.841 1.00 95.31 103 ILE A O 1
ATOM 837 N N . ASP A 1 104 ? -9.816 13.566 -2.573 1.00 95.06 104 ASP A N 1
ATOM 838 C CA . ASP A 1 104 ? -9.605 13.973 -3.959 1.00 95.06 104 ASP A CA 1
ATOM 839 C C . ASP A 1 104 ? -9.878 15.470 -4.180 1.00 95.06 104 ASP A C 1
ATOM 841 O O . ASP A 1 104 ? -10.371 16.190 -3.312 1.00 95.06 104 ASP A O 1
ATOM 845 N N . LYS A 1 105 ? -9.579 15.957 -5.389 1.00 93.88 105 LYS A N 1
ATOM 846 C CA . LYS A 1 105 ? -9.775 17.368 -5.765 1.00 93.88 105 LYS A CA 1
ATOM 847 C C . LYS A 1 105 ? -11.236 17.836 -5.681 1.00 93.88 105 LYS A C 1
ATOM 849 O O . LYS A 1 105 ? -11.478 19.036 -5.731 1.00 93.88 105 LYS A O 1
ATOM 854 N N . LYS A 1 106 ? -12.201 16.915 -5.603 1.00 95.81 106 LYS A N 1
ATOM 855 C CA . LYS A 1 106 ? -13.635 17.202 -5.463 1.00 95.81 106 LYS A CA 1
ATOM 856 C C . LYS A 1 106 ? -14.099 17.120 -4.004 1.00 95.81 106 LYS A C 1
ATOM 858 O O . LYS A 1 106 ? -15.295 17.221 -3.754 1.00 95.81 106 LYS A O 1
ATOM 863 N N . GLY A 1 107 ? -13.182 16.918 -3.057 1.00 94.12 107 GLY A N 1
ATOM 864 C CA . GLY A 1 107 ? -13.496 16.765 -1.640 1.00 94.12 107 GLY A CA 1
ATOM 865 C C . GLY A 1 107 ? -14.026 15.379 -1.273 1.00 94.12 107 GLY A C 1
ATOM 866 O O . GLY A 1 107 ? -14.486 15.192 -0.150 1.00 94.12 107 GLY A O 1
ATOM 867 N N . LYS A 1 108 ? -13.983 14.396 -2.184 1.00 95.81 108 LYS A N 1
ATOM 868 C CA . LYS A 1 108 ? -14.417 13.037 -1.857 1.00 95.81 108 LYS A CA 1
ATOM 869 C C . LYS A 1 108 ? -13.310 12.303 -1.110 1.00 95.81 108 LYS A C 1
ATOM 871 O O . LYS A 1 108 ? -12.175 12.222 -1.577 1.00 95.81 108 LYS A O 1
ATOM 876 N N . THR A 1 109 ? -13.688 11.735 0.026 1.00 94.81 109 THR A N 1
ATOM 877 C CA . THR A 1 109 ? -12.800 11.010 0.931 1.00 94.81 109 THR A CA 1
ATOM 878 C C . THR A 1 109 ? -12.775 9.519 0.612 1.00 94.81 109 THR A C 1
ATOM 880 O O . THR A 1 109 ? -13.814 8.917 0.338 1.00 94.81 109 THR A O 1
ATOM 883 N N . TYR A 1 110 ? -11.588 8.927 0.688 1.00 95.38 110 TYR A N 1
ATOM 884 C CA . TYR A 1 110 ? -11.322 7.507 0.506 1.00 95.38 110 TYR A CA 1
ATOM 885 C C . TYR A 1 110 ? -10.460 7.007 1.662 1.00 95.38 110 TYR A C 1
ATOM 887 O O . TYR A 1 110 ? -9.472 7.647 2.027 1.00 95.38 110 TYR A O 1
ATOM 895 N N . ASN A 1 111 ? -10.821 5.857 2.220 1.00 94.56 111 ASN A N 1
ATOM 896 C CA . ASN A 1 111 ? -10.051 5.178 3.262 1.00 94.56 111 ASN A CA 1
ATOM 897 C C . ASN A 1 111 ? -9.590 3.786 2.793 1.00 94.56 111 ASN A C 1
ATOM 899 O O . ASN A 1 111 ? -9.891 3.355 1.678 1.00 94.56 111 ASN A O 1
ATOM 903 N N . VAL A 1 112 ? -8.866 3.062 3.651 1.00 94.81 112 VAL A N 1
ATOM 904 C CA . VAL A 1 112 ? -8.364 1.714 3.330 1.00 94.81 112 VAL A CA 1
ATOM 905 C C . VAL A 1 112 ? -9.469 0.716 2.954 1.00 94.81 112 VAL A C 1
ATOM 907 O O . VAL A 1 112 ? -9.249 -0.183 2.151 1.00 94.81 112 VAL A O 1
ATOM 910 N N . PHE A 1 113 ? -10.695 0.875 3.447 1.00 92.88 113 PHE A N 1
ATOM 911 C CA . PHE A 1 113 ? -11.793 -0.016 3.067 1.00 92.88 113 PHE A CA 1
ATOM 912 C C . PHE A 1 113 ? -12.303 0.264 1.657 1.00 92.88 113 PHE A C 1
ATOM 914 O O . PHE A 1 113 ? -12.740 -0.658 0.971 1.00 92.88 113 PHE A O 1
ATOM 921 N N . ASP A 1 114 ? -12.230 1.511 1.188 1.00 94.00 114 ASP A N 1
ATOM 922 C CA . ASP A 1 114 ? -12.524 1.834 -0.210 1.00 94.00 114 ASP A CA 1
ATOM 923 C C . ASP A 1 114 ? -11.459 1.261 -1.145 1.00 94.00 114 ASP A C 1
ATOM 925 O O . ASP A 1 114 ? -11.789 0.760 -2.217 1.00 94.00 114 ASP A O 1
ATOM 929 N N . VAL A 1 115 ? -10.199 1.248 -0.704 1.00 94.44 115 VAL A N 1
ATOM 930 C CA . VAL A 1 115 ? -9.097 0.563 -1.394 1.00 94.44 115 VAL A CA 1
ATOM 931 C C . VAL A 1 115 ? -9.411 -0.926 -1.533 1.00 94.44 115 VAL A C 1
ATOM 933 O O . VAL A 1 115 ? -9.388 -1.451 -2.642 1.00 94.44 115 VAL A O 1
ATOM 936 N N . MET A 1 116 ? -9.771 -1.606 -0.445 1.00 91.75 116 MET A N 1
ATOM 937 C CA . MET A 1 116 ? -10.078 -3.041 -0.478 1.00 91.75 116 MET A CA 1
ATOM 938 C C . MET A 1 116 ? -11.231 -3.381 -1.432 1.00 91.75 116 MET A C 1
ATOM 940 O O . MET A 1 116 ? -11.162 -4.383 -2.144 1.00 91.75 116 MET A O 1
ATOM 944 N N . LYS A 1 117 ? -12.260 -2.524 -1.516 1.00 90.69 117 LYS A N 1
ATOM 945 C CA . LYS A 1 117 ? -13.355 -2.691 -2.488 1.00 90.69 117 LYS A CA 1
ATOM 946 C C . LYS A 1 117 ? -12.855 -2.662 -3.933 1.00 90.69 117 LYS A C 1
ATOM 948 O O . LYS A 1 117 ? -13.353 -3.441 -4.737 1.00 90.69 117 LYS A O 1
ATOM 953 N N . VAL A 1 118 ? -11.877 -1.816 -4.268 1.00 92.69 118 VAL A N 1
ATOM 954 C CA . VAL A 1 118 ? -11.294 -1.774 -5.624 1.00 92.69 118 VAL A CA 1
ATOM 955 C C . VAL A 1 118 ? -10.622 -3.103 -5.970 1.00 92.69 118 VAL A C 1
ATOM 957 O O . VAL A 1 118 ? -10.811 -3.622 -7.069 1.00 92.69 118 VAL A O 1
ATOM 960 N N . PHE A 1 119 ? -9.870 -3.698 -5.043 1.00 91.56 119 PHE A N 1
ATOM 961 C CA . PHE A 1 119 ? -9.258 -5.007 -5.287 1.00 91.56 119 PHE A 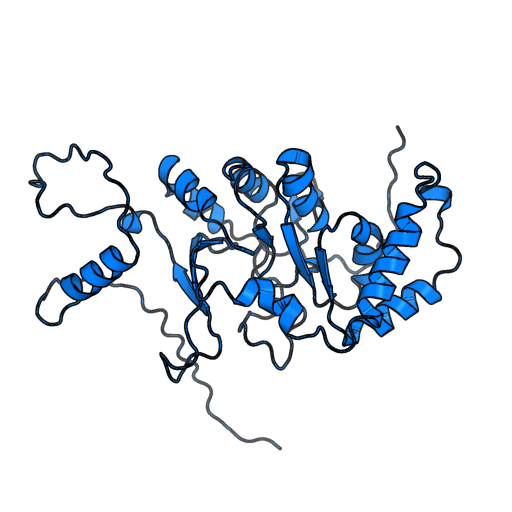CA 1
ATOM 962 C C . PHE A 1 119 ? -10.317 -6.099 -5.441 1.00 91.56 119 PHE A C 1
ATOM 964 O O . PHE A 1 119 ? -10.321 -6.821 -6.438 1.00 91.56 119 PHE A O 1
ATOM 971 N N . TYR A 1 120 ? -11.245 -6.189 -4.489 1.00 87.88 120 TYR A N 1
ATOM 972 C CA . TYR A 1 120 ? -12.180 -7.304 -4.440 1.00 87.88 120 TYR A CA 1
ATOM 973 C C . TYR A 1 120 ? -13.334 -7.168 -5.437 1.00 87.88 120 TYR A C 1
ATOM 975 O O . TYR A 1 120 ? -13.526 -8.038 -6.282 1.00 87.88 120 TYR A O 1
ATOM 983 N N . ILE A 1 121 ? -14.096 -6.074 -5.368 1.00 82.12 121 ILE A N 1
ATOM 984 C CA . ILE A 1 121 ? -15.324 -5.899 -6.155 1.00 82.12 121 ILE A CA 1
ATOM 985 C C . ILE A 1 121 ? -14.987 -5.635 -7.620 1.00 82.12 121 ILE A C 1
ATOM 987 O O . ILE A 1 121 ? -15.582 -6.244 -8.505 1.00 82.12 121 ILE A O 1
ATOM 991 N N . GLU A 1 122 ? -14.038 -4.734 -7.888 1.00 81.56 122 GLU A N 1
ATOM 992 C CA . GLU A 1 122 ? -13.743 -4.346 -9.272 1.00 81.56 122 GLU A CA 1
ATOM 993 C C . GLU A 1 122 ? -12.873 -5.395 -9.985 1.00 81.56 122 GLU A C 1
ATOM 995 O O . GLU A 1 122 ? -12.989 -5.554 -11.200 1.00 81.56 122 GLU A O 1
ATOM 1000 N N . ASN A 1 123 ? -12.031 -6.141 -9.254 1.00 83.88 123 ASN A N 1
ATOM 1001 C CA . ASN A 1 123 ? -10.998 -6.978 -9.875 1.00 83.88 123 ASN A CA 1
ATOM 1002 C C . ASN A 1 123 ? -10.970 -8.440 -9.406 1.00 83.88 123 ASN A C 1
ATOM 1004 O O . ASN A 1 123 ? -10.295 -9.257 -10.032 1.00 83.88 123 ASN A O 1
ATOM 1008 N N . GLY A 1 124 ? -11.730 -8.820 -8.376 1.00 86.81 124 GLY A N 1
ATOM 1009 C CA . GLY A 1 124 ? -11.733 -10.184 -7.836 1.00 86.81 124 GLY A CA 1
ATOM 1010 C C . GLY A 1 124 ? -10.429 -10.572 -7.134 1.00 86.81 124 GLY A C 1
ATOM 1011 O O . GLY A 1 124 ? -10.158 -11.759 -6.959 1.00 86.81 124 GLY A O 1
ATOM 1012 N N . ILE A 1 125 ? -9.609 -9.591 -6.752 1.00 87.31 125 ILE A N 1
ATOM 1013 C CA . ILE A 1 125 ? -8.333 -9.795 -6.070 1.00 87.31 125 ILE A CA 1
ATOM 1014 C C . ILE A 1 125 ? -8.586 -9.751 -4.567 1.00 87.31 125 ILE A C 1
ATOM 1016 O O . ILE A 1 125 ? -9.098 -8.765 -4.036 1.00 87.31 125 ILE A O 1
ATOM 1020 N N . ARG A 1 126 ? -8.207 -10.822 -3.871 1.00 85.62 126 ARG A N 1
ATOM 1021 C CA . ARG A 1 126 ? -8.227 -10.847 -2.406 1.00 85.62 126 ARG A CA 1
ATOM 1022 C C . ARG A 1 126 ? -7.001 -10.132 -1.866 1.00 85.62 126 ARG A C 1
ATOM 1024 O O . ARG A 1 126 ? -5.895 -10.320 -2.379 1.00 85.62 126 ARG A O 1
ATOM 1031 N N . VAL A 1 127 ? -7.211 -9.347 -0.818 1.00 87.38 127 VAL A N 1
ATOM 1032 C CA . VAL A 1 127 ? -6.145 -8.613 -0.138 1.00 87.38 127 VAL A CA 1
ATOM 1033 C C . VAL A 1 127 ? -6.104 -8.944 1.341 1.00 87.38 127 VAL A C 1
ATOM 1035 O O . VAL A 1 127 ? -7.134 -9.172 1.974 1.00 87.38 127 VAL A O 1
ATOM 1038 N N . TYR A 1 128 ? -4.896 -8.952 1.891 1.00 86.25 128 TYR A N 1
ATOM 1039 C CA . TYR A 1 128 ? -4.652 -9.121 3.317 1.00 86.25 128 TYR A CA 1
ATOM 1040 C C . TYR A 1 128 ? -4.181 -7.804 3.931 1.00 86.25 128 TYR A C 1
ATOM 1042 O O . TYR A 1 128 ? -3.352 -7.124 3.331 1.00 86.25 128 TYR A O 1
ATOM 1050 N N . ILE A 1 129 ? -4.682 -7.466 5.124 1.00 87.62 129 ILE A N 1
ATOM 1051 C CA . ILE A 1 129 ? -4.172 -6.349 5.929 1.00 87.62 129 ILE A CA 1
ATOM 1052 C C . ILE A 1 129 ? -3.846 -6.806 7.348 1.00 87.62 129 ILE A C 1
ATOM 1054 O O . ILE A 1 129 ? -4.551 -7.623 7.943 1.00 87.62 129 ILE A O 1
ATOM 1058 N N . THR A 1 130 ? -2.796 -6.226 7.920 1.00 85.50 130 THR A N 1
ATOM 1059 C CA . THR A 1 130 ? -2.494 -6.313 9.353 1.00 85.50 130 THR A CA 1
ATOM 1060 C C . THR A 1 130 ? -2.599 -4.920 9.946 1.00 85.50 130 THR A C 1
ATOM 1062 O O . THR A 1 130 ? -2.035 -3.981 9.397 1.00 85.50 130 THR A O 1
ATOM 1065 N N . THR A 1 131 ? -3.324 -4.774 11.053 1.00 88.62 131 THR A N 1
ATOM 1066 C CA . THR A 1 131 ? -3.487 -3.486 11.734 1.00 88.62 131 THR A CA 1
ATOM 1067 C C . THR A 1 131 ? -3.133 -3.631 13.202 1.00 88.62 131 THR A C 1
ATOM 1069 O O . THR A 1 131 ? -3.538 -4.573 13.884 1.00 88.62 131 THR A O 1
ATOM 1072 N N . ALA A 1 132 ? -2.396 -2.661 13.721 1.00 87.12 132 ALA A N 1
ATOM 1073 C CA . ALA A 1 132 ? -2.211 -2.497 15.149 1.00 87.12 132 ALA A CA 1
ATOM 1074 C C . ALA A 1 132 ? -3.292 -1.585 15.752 1.00 87.12 132 ALA A C 1
ATOM 1076 O O . ALA A 1 132 ? -3.175 -1.218 16.916 1.00 87.12 132 ALA A O 1
ATOM 1077 N N . LEU A 1 133 ? -4.349 -1.273 14.988 1.00 89.06 133 LEU A N 1
ATOM 1078 C CA . LEU A 1 133 ? -5.550 -0.533 15.365 1.00 89.06 133 LEU A CA 1
ATOM 1079 C C . LEU A 1 133 ? -5.219 0.720 16.192 1.00 89.06 133 LEU A C 1
ATOM 1081 O O . LEU A 1 133 ? -5.214 0.653 17.422 1.00 89.06 133 LEU A O 1
ATOM 1085 N N . PRO A 1 134 ? -4.953 1.883 15.576 1.00 89.19 134 PRO A N 1
ATOM 1086 C CA . PRO A 1 134 ? -4.675 3.108 16.313 1.00 89.19 134 PRO A CA 1
ATOM 1087 C C . PRO A 1 134 ? -5.806 3.470 17.272 1.00 89.19 134 PRO A C 1
ATOM 1089 O O . PRO A 1 134 ? -6.989 3.266 16.983 1.00 89.19 134 PRO A O 1
ATOM 1092 N N . LYS A 1 135 ? -5.438 4.055 18.414 1.00 87.81 135 LYS A N 1
ATOM 1093 C CA . LYS A 1 135 ? -6.414 4.593 19.365 1.00 87.81 135 LYS A CA 1
ATOM 1094 C C . LYS A 1 135 ? -7.278 5.649 18.669 1.00 87.81 135 LYS A C 1
ATOM 1096 O O . LYS A 1 135 ? -6.742 6.556 18.040 1.00 87.81 135 LYS A O 1
ATOM 1101 N N . GLY A 1 136 ? -8.596 5.551 18.813 1.00 88.12 136 GLY A N 1
ATOM 1102 C CA . GLY A 1 136 ? -9.566 6.456 18.186 1.00 88.12 136 GLY A CA 1
ATOM 1103 C C . GLY A 1 136 ? -10.068 6.001 16.810 1.00 88.12 136 GLY A C 1
ATOM 1104 O O . GLY A 1 136 ? -11.030 6.573 16.302 1.00 88.12 136 GLY A O 1
ATOM 1105 N N . LYS A 1 137 ? -9.472 4.963 16.205 1.00 90.31 137 LYS A N 1
ATOM 1106 C CA . LYS A 1 137 ? -9.916 4.396 14.916 1.00 90.31 137 LYS A CA 1
ATOM 1107 C C . LYS A 1 137 ? -10.816 3.165 15.075 1.00 90.31 137 LYS A C 1
ATOM 1109 O O . LYS A 1 137 ? -11.207 2.549 14.086 1.00 90.31 137 LYS A O 1
ATOM 1114 N N . GLU A 1 138 ? -11.187 2.800 16.299 1.00 87.56 138 GLU A N 1
ATOM 1115 C CA . GLU A 1 138 ? -11.945 1.581 16.590 1.00 87.56 138 GLU A CA 1
ATOM 1116 C C . GLU A 1 138 ? -13.340 1.604 15.973 1.00 87.56 138 GLU A C 1
ATOM 1118 O O . GLU A 1 138 ? -13.798 0.587 15.464 1.00 87.56 138 GLU A O 1
ATOM 1123 N N . ARG A 1 139 ? -14.012 2.761 15.968 1.00 85.44 139 ARG A N 1
ATOM 1124 C CA . ARG A 1 139 ? -15.337 2.876 15.349 1.00 85.44 139 ARG A CA 1
ATOM 1125 C C . ARG A 1 139 ? -15.266 2.673 13.838 1.00 85.44 139 ARG A C 1
ATOM 1127 O O . ARG A 1 139 ? -16.011 1.863 13.301 1.00 85.44 139 ARG A O 1
ATOM 1134 N N . LEU A 1 140 ? -14.317 3.343 13.182 1.00 87.44 140 LEU A N 1
ATOM 1135 C CA . LEU A 1 140 ? -14.057 3.184 11.751 1.00 87.44 140 LEU A CA 1
ATOM 1136 C C . LEU A 1 140 ? -13.767 1.716 11.399 1.00 87.44 140 LEU A C 1
ATOM 1138 O O . LEU A 1 140 ? -14.301 1.204 10.417 1.00 87.44 140 LEU A O 1
ATOM 1142 N N . PHE A 1 141 ? -12.966 1.032 12.218 1.00 88.56 141 PHE A N 1
ATOM 1143 C CA . PHE A 1 141 ? -12.703 -0.398 12.078 1.00 88.56 141 PHE A CA 1
ATOM 1144 C C . PHE A 1 141 ? -13.981 -1.240 12.225 1.00 88.56 141 PHE A C 1
ATOM 1146 O O . PHE A 1 141 ? -14.300 -2.031 11.342 1.00 88.56 141 PHE A O 1
ATOM 1153 N N . LEU A 1 142 ? -14.746 -1.049 13.304 1.00 86.00 142 LEU A N 1
ATOM 1154 C CA . LEU A 1 142 ? -15.963 -1.818 13.592 1.00 86.00 142 LEU A CA 1
ATOM 1155 C C . LEU A 1 142 ? -17.086 -1.580 12.574 1.00 86.00 142 LEU A C 1
ATOM 1157 O O . LEU A 1 142 ? -17.858 -2.486 12.282 1.00 86.00 142 LEU A O 1
ATOM 1161 N N . ASP A 1 143 ? -17.168 -0.397 11.976 1.00 84.31 143 ASP A N 1
ATOM 1162 C CA . ASP A 1 143 ? -18.154 -0.127 10.927 1.00 84.31 143 ASP A CA 1
ATOM 1163 C C . ASP A 1 143 ? -17.780 -0.802 9.588 1.00 84.31 143 ASP A C 1
ATOM 1165 O O . ASP A 1 143 ? -18.594 -0.857 8.665 1.00 84.31 143 ASP A O 1
ATOM 1169 N N . ASN A 1 144 ? -16.557 -1.336 9.454 1.00 85.81 144 ASN A N 1
ATOM 1170 C CA . ASN A 1 144 ? -16.044 -1.877 8.193 1.00 85.81 144 ASN A CA 1
ATOM 1171 C C . ASN A 1 144 ? -15.434 -3.284 8.279 1.00 85.81 144 ASN A C 1
ATOM 1173 O O . ASN A 1 144 ? -15.130 -3.844 7.228 1.00 85.81 144 ASN A O 1
ATOM 1177 N N . PHE A 1 145 ? -15.289 -3.890 9.463 1.00 82.19 145 PHE A N 1
ATOM 1178 C CA . PHE A 1 145 ? -14.605 -5.187 9.609 1.00 82.19 145 PHE A CA 1
ATOM 1179 C C . PHE A 1 145 ? -15.226 -6.300 8.747 1.00 82.19 145 PHE A C 1
ATOM 1181 O O . PHE A 1 145 ? -14.509 -7.157 8.244 1.00 82.19 145 PHE A O 1
ATOM 1188 N N . HIS A 1 146 ? -16.540 -6.259 8.501 1.00 78.5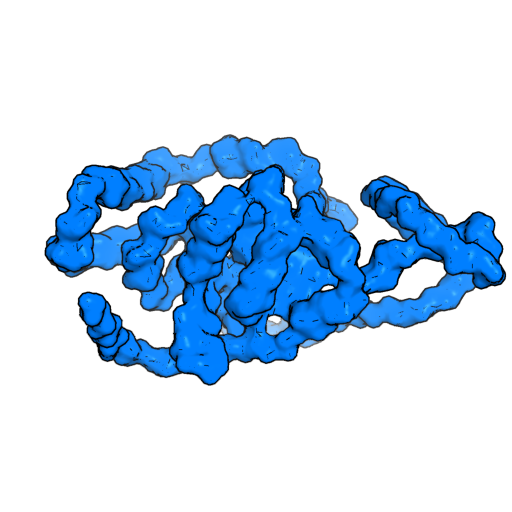0 146 HIS A N 1
ATOM 1189 C CA . HIS A 1 146 ? -17.251 -7.226 7.655 1.00 78.50 146 HIS A CA 1
ATOM 1190 C C . HIS A 1 146 ? -16.791 -7.226 6.185 1.00 78.50 146 HIS A C 1
ATOM 1192 O O . HIS A 1 146 ? -17.063 -8.184 5.458 1.00 78.50 146 HIS A O 1
ATOM 1198 N N . LYS A 1 147 ? -16.101 -6.164 5.748 1.00 77.81 147 LYS A N 1
ATOM 1199 C CA . LYS A 1 147 ? -15.535 -5.999 4.399 1.00 77.81 147 LYS A CA 1
ATOM 1200 C C . LYS A 1 147 ? -14.128 -6.580 4.274 1.00 77.81 147 LYS A C 1
ATOM 1202 O O . LYS A 1 147 ? -13.547 -6.521 3.195 1.00 77.81 147 LYS A O 1
ATOM 1207 N N . ILE A 1 148 ? -13.555 -7.069 5.372 1.00 74.25 148 ILE A N 1
ATOM 1208 C CA . ILE A 1 148 ? -12.174 -7.527 5.427 1.00 74.25 148 ILE A CA 1
ATOM 1209 C C . ILE A 1 148 ? -12.145 -9.047 5.338 1.00 74.25 148 ILE A C 1
ATOM 1211 O O . ILE A 1 148 ? -12.697 -9.729 6.198 1.00 74.25 148 ILE A O 1
ATOM 1215 N N . ASP A 1 149 ? -11.483 -9.574 4.307 1.00 68.88 149 ASP A N 1
ATOM 1216 C CA . ASP A 1 149 ? -11.351 -11.021 4.111 1.00 68.88 149 ASP A CA 1
ATOM 1217 C C . ASP A 1 149 ? -10.516 -11.670 5.218 1.00 68.88 149 ASP A C 1
ATOM 1219 O O . ASP A 1 149 ? -10.853 -12.738 5.727 1.00 68.88 149 ASP A O 1
ATOM 1223 N N . ARG A 1 150 ? -9.407 -11.026 5.590 1.00 70.38 150 ARG A N 1
ATOM 1224 C CA . ARG A 1 150 ? -8.505 -11.505 6.633 1.00 70.38 150 ARG A CA 1
ATOM 1225 C C . ARG A 1 150 ? -7.824 -10.321 7.302 1.00 70.38 150 ARG A C 1
ATOM 1227 O O . ARG A 1 150 ? -7.275 -9.452 6.626 1.00 70.38 150 ARG A O 1
ATOM 1234 N N . ILE A 1 151 ? -7.857 -10.321 8.629 1.00 71.44 151 ILE A N 1
ATOM 1235 C CA . ILE A 1 151 ? -7.240 -9.294 9.458 1.00 71.44 151 ILE A CA 1
ATOM 1236 C C . ILE A 1 151 ? -6.463 -9.921 10.600 1.00 71.44 151 ILE A C 1
ATOM 1238 O O . ILE A 1 151 ? -6.898 -10.905 11.194 1.00 71.44 151 ILE A O 1
ATOM 1242 N N . SER A 1 152 ? -5.321 -9.323 10.911 1.00 73.56 152 SER A N 1
ATOM 1243 C CA . SER A 1 152 ? -4.607 -9.571 12.155 1.00 73.56 152 SER A CA 1
ATOM 1244 C C . SER A 1 152 ? -4.615 -8.295 12.988 1.00 73.56 152 SER A C 1
ATOM 1246 O O . SER A 1 152 ? -4.330 -7.213 12.467 1.00 73.56 152 SER A O 1
ATOM 1248 N N . VAL A 1 153 ? -4.994 -8.434 14.260 1.00 72.62 153 VAL A N 1
ATOM 1249 C CA . VAL A 1 153 ? -5.055 -7.357 15.252 1.00 72.62 153 VAL A CA 1
ATOM 1250 C C . VAL A 1 153 ? -4.161 -7.735 16.426 1.00 72.62 153 VAL A C 1
ATOM 1252 O O . VAL A 1 153 ? -4.201 -8.872 16.891 1.00 72.62 153 VAL A O 1
ATOM 1255 N N . LEU A 1 154 ? -3.370 -6.783 16.928 1.00 71.06 154 LEU A N 1
ATOM 1256 C CA . LEU A 1 154 ? -2.552 -7.013 18.122 1.00 71.06 154 LEU A CA 1
ATOM 1257 C C . LEU A 1 154 ? -3.421 -7.334 19.347 1.00 71.06 154 LEU A C 1
ATOM 1259 O O . LEU A 1 154 ? -4.387 -6.626 19.635 1.00 71.06 154 LEU A O 1
ATOM 1263 N N . GLU A 1 155 ? -3.015 -8.354 20.105 1.00 74.50 155 GLU A N 1
ATOM 1264 C CA . GLU A 1 155 ? -3.729 -8.860 21.287 1.00 74.50 155 GLU A CA 1
ATOM 1265 C C . GLU A 1 155 ? -4.013 -7.763 22.324 1.00 74.50 155 GLU A C 1
ATOM 1267 O O . GLU A 1 155 ? -5.119 -7.673 22.855 1.00 74.50 155 GLU A O 1
ATOM 1272 N N . SER A 1 156 ? -3.064 -6.845 22.528 1.00 74.94 156 SER A N 1
ATOM 1273 C CA . SER A 1 156 ? -3.204 -5.708 23.447 1.00 74.94 156 SER A CA 1
ATOM 1274 C C . SER A 1 156 ? -4.368 -4.766 23.112 1.00 74.94 156 SER A C 1
ATOM 1276 O O . SER A 1 156 ? -4.804 -4.000 23.970 1.00 74.94 156 SER A O 1
ATOM 1278 N N . ASN A 1 157 ? -4.897 -4.808 21.886 1.00 77.81 157 ASN A N 1
ATOM 1279 C CA . ASN A 1 157 ? -6.049 -4.004 21.484 1.00 77.81 157 ASN A CA 1
ATOM 1280 C C . ASN A 1 157 ? -7.389 -4.729 21.638 1.00 77.81 157 ASN A C 1
ATOM 1282 O O . ASN A 1 157 ? -8.431 -4.072 21.567 1.00 77.81 157 ASN A O 1
ATOM 1286 N N . ILE A 1 158 ? -7.391 -6.047 21.866 1.00 76.56 158 ILE A N 1
ATOM 1287 C CA . ILE A 1 158 ? -8.621 -6.843 21.982 1.00 76.56 158 ILE A CA 1
ATOM 1288 C C . ILE A 1 158 ? -9.485 -6.326 23.136 1.00 76.56 158 ILE A C 1
ATOM 1290 O O . ILE A 1 158 ? -10.691 -6.153 22.974 1.00 76.56 158 ILE A O 1
ATOM 1294 N N . GLU A 1 159 ? -8.884 -5.988 24.279 1.00 79.75 159 GLU A N 1
ATOM 1295 C CA . GLU A 1 159 ? -9.615 -5.433 25.427 1.00 79.75 159 GLU A CA 1
ATOM 1296 C C . GLU A 1 159 ? -10.345 -4.128 25.082 1.00 79.75 159 GLU A C 1
ATOM 1298 O O . GLU A 1 159 ? -11.495 -3.919 25.477 1.00 79.75 159 GLU A O 1
ATOM 1303 N N . ARG A 1 160 ? -9.702 -3.256 24.299 1.00 79.50 160 ARG A N 1
ATOM 1304 C CA . ARG A 1 160 ? -10.276 -1.971 23.890 1.00 79.50 160 ARG A CA 1
ATOM 1305 C C . ARG A 1 160 ? -11.422 -2.155 22.898 1.00 79.50 160 ARG A C 1
ATOM 1307 O O . ARG A 1 160 ? -12.441 -1.480 23.031 1.00 79.50 160 ARG A O 1
ATOM 1314 N N . ILE A 1 161 ? -11.286 -3.092 21.959 1.00 78.06 161 ILE A N 1
ATOM 1315 C CA . ILE A 1 161 ? -12.366 -3.482 21.040 1.00 78.06 161 ILE A CA 1
ATOM 1316 C C . ILE A 1 161 ? -13.555 -4.028 21.837 1.00 78.06 161 ILE A C 1
ATOM 1318 O O . ILE A 1 161 ? -14.673 -3.539 21.680 1.00 78.06 161 ILE A O 1
ATOM 1322 N N . ASN A 1 162 ? -13.307 -4.970 22.753 1.00 76.38 162 ASN A N 1
ATOM 1323 C CA . ASN A 1 162 ? -14.337 -5.567 23.603 1.00 76.38 162 ASN A CA 1
ATOM 1324 C C . ASN A 1 162 ? -15.073 -4.510 24.417 1.00 76.38 162 ASN A C 1
ATOM 1326 O O . ASN A 1 162 ? -16.295 -4.543 24.515 1.00 76.38 162 ASN A O 1
ATOM 1330 N N . LYS A 1 163 ? -14.347 -3.536 24.972 1.00 81.00 163 LYS A N 1
ATOM 1331 C CA . LYS A 1 163 ? -14.955 -2.434 25.714 1.00 81.00 163 LYS A CA 1
ATOM 1332 C C . LYS A 1 163 ? -15.928 -1.634 24.847 1.00 81.00 163 LYS A C 1
ATOM 1334 O O . LYS A 1 163 ? -17.002 -1.307 25.329 1.00 81.00 163 LYS A O 1
ATOM 1339 N N . ILE A 1 164 ? -15.604 -1.353 23.586 1.00 75.12 164 ILE A N 1
ATOM 1340 C CA . ILE A 1 164 ? -16.490 -0.604 22.676 1.00 75.12 164 ILE A CA 1
ATOM 1341 C C . ILE A 1 164 ? -17.699 -1.438 22.253 1.00 75.12 164 ILE A C 1
ATOM 1343 O O . ILE A 1 164 ? -18.807 -0.904 22.182 1.00 75.12 164 ILE A O 1
ATOM 1347 N N . LEU A 1 165 ? -17.502 -2.736 22.016 1.00 74.19 165 LEU A N 1
ATOM 1348 C CA . LEU A 1 165 ? -18.596 -3.673 21.759 1.00 74.19 165 LEU A CA 1
ATOM 1349 C C . LEU A 1 165 ? -19.547 -3.766 22.964 1.00 74.19 165 LEU A C 1
ATOM 1351 O O . LEU A 1 165 ? -20.756 -3.778 22.781 1.00 74.19 165 LEU A O 1
ATOM 1355 N N . ASN A 1 166 ? -19.009 -3.744 24.187 1.00 74.06 166 ASN A N 1
ATOM 1356 C CA . ASN A 1 166 ? -19.783 -3.844 25.428 1.00 74.06 166 ASN A CA 1
ATOM 1357 C C . ASN A 1 166 ? -20.396 -2.506 25.887 1.00 74.06 166 ASN A C 1
ATOM 1359 O O . ASN A 1 166 ? -21.413 -2.503 26.574 1.00 74.06 166 ASN A O 1
ATOM 1363 N N . MET A 1 167 ? -19.776 -1.368 25.554 1.00 62.50 167 MET A N 1
ATOM 1364 C CA . MET A 1 167 ? -20.279 -0.021 25.874 1.00 62.50 167 MET A CA 1
ATOM 1365 C C . MET A 1 167 ? -21.397 0.418 24.927 1.00 62.50 167 MET A C 1
ATOM 1367 O O . MET A 1 167 ? -22.253 1.212 25.316 1.00 62.50 167 MET A O 1
ATOM 1371 N N . ASN A 1 168 ? -21.424 -0.116 23.705 1.00 49.75 168 ASN A N 1
ATOM 1372 C CA . ASN A 1 168 ? -22.561 0.029 22.811 1.00 49.75 168 ASN A CA 1
ATOM 1373 C C . ASN A 1 168 ? -23.620 -1.030 23.143 1.00 49.75 168 ASN A C 1
ATOM 1375 O O . ASN A 1 168 ? -23.644 -2.124 22.585 1.00 49.75 168 ASN A O 1
ATOM 1379 N N . LEU A 1 169 ? -24.545 -0.639 24.028 1.00 44.78 169 LEU A N 1
ATOM 1380 C CA . LEU A 1 169 ? -25.990 -0.686 23.766 1.00 44.78 169 LEU A CA 1
ATOM 1381 C C . LEU A 1 169 ? -26.311 -1.163 22.345 1.00 44.78 169 LEU A C 1
ATOM 1383 O O . LEU A 1 169 ? -25.762 -0.569 21.416 1.00 44.78 169 LEU A O 1
ATOM 1387 N N . LYS A 1 170 ? -27.210 -2.162 22.216 1.00 43.88 170 LYS A N 1
ATOM 1388 C CA . LYS A 1 170 ? -27.930 -2.561 20.987 1.00 43.88 170 LYS A CA 1
ATOM 1389 C C . LYS A 1 170 ? -27.470 -1.699 19.814 1.00 43.88 170 LYS A C 1
ATOM 1391 O O . LYS A 1 170 ? -27.953 -0.562 19.720 1.00 43.88 170 LYS A O 1
ATOM 1396 N N . PRO A 1 171 ? -26.506 -2.160 18.993 1.00 44.00 171 PRO A N 1
ATOM 1397 C CA . PRO A 1 171 ? -26.145 -1.458 17.778 1.00 44.00 171 PRO A CA 1
ATOM 1398 C C . PRO A 1 171 ? -27.435 -0.978 17.141 1.00 44.00 171 PRO A C 1
ATOM 1400 O O . PRO A 1 171 ? -28.461 -1.657 17.242 1.00 44.00 171 PRO A O 1
ATOM 1403 N N . ASN A 1 172 ? -27.426 0.216 16.565 1.00 41.97 172 ASN A N 1
ATOM 1404 C CA . ASN A 1 172 ? -28.549 0.717 15.791 1.00 41.97 172 ASN A CA 1
ATOM 1405 C C . ASN A 1 172 ? -28.671 -0.159 14.517 1.00 41.97 172 ASN A C 1
ATOM 1407 O O . ASN A 1 172 ? -28.443 0.295 13.401 1.00 41.97 172 ASN A O 1
ATOM 1411 N N . PHE A 1 173 ? -28.942 -1.454 14.717 1.00 43.28 173 PHE A N 1
ATOM 1412 C CA . PHE A 1 173 ? -29.148 -2.549 13.780 1.00 43.28 173 PHE A CA 1
ATOM 1413 C C . PHE A 1 173 ? -30.382 -2.276 12.936 1.00 43.28 173 PHE A C 1
ATOM 1415 O O . PHE A 1 173 ? -30.520 -2.818 11.849 1.00 43.28 173 PHE A O 1
ATOM 1422 N N . ASP A 1 174 ? -31.218 -1.338 13.377 1.00 45.00 174 ASP A N 1
ATOM 1423 C CA . ASP A 1 174 ? -32.286 -0.759 12.586 1.00 45.00 174 ASP A CA 1
ATOM 1424 C C . ASP A 1 174 ? -31.779 -0.096 11.295 1.00 45.00 174 ASP A C 1
ATOM 1426 O O . ASP A 1 174 ? -32.515 -0.069 10.314 1.00 45.00 174 ASP A O 1
ATOM 1430 N N . ARG A 1 175 ? -30.512 0.356 11.236 1.00 42.94 175 ARG A N 1
ATOM 1431 C CA . ARG A 1 175 ? -29.871 0.829 9.989 1.00 42.94 175 ARG A CA 1
ATOM 1432 C C . ARG A 1 175 ? -29.286 -0.288 9.116 1.00 42.94 175 ARG A C 1
ATOM 1434 O O . ARG A 1 175 ? -28.909 -0.017 7.983 1.00 42.94 175 ARG A O 1
ATOM 1441 N N . PHE A 1 176 ? -29.228 -1.515 9.627 1.00 44.22 176 PHE A N 1
ATOM 1442 C CA . PHE A 1 176 ? -28.795 -2.719 8.910 1.00 44.22 176 PHE A CA 1
ATOM 1443 C C . PHE A 1 176 ? -29.964 -3.687 8.660 1.00 44.22 176 PHE A C 1
ATOM 1445 O O . PHE A 1 176 ? -29.745 -4.825 8.263 1.00 44.22 176 PHE A O 1
ATOM 1452 N N . LYS A 1 177 ? -31.215 -3.239 8.859 1.00 43.12 177 LYS A N 1
ATOM 1453 C CA . LYS A 1 177 ? -32.434 -4.055 8.711 1.00 43.12 177 LYS A CA 1
ATOM 1454 C C . LYS A 1 177 ? -32.669 -4.625 7.305 1.00 43.12 177 LYS A C 1
ATOM 1456 O O . LYS A 1 177 ? -33.509 -5.510 7.178 1.00 43.12 177 LYS A O 1
ATOM 1461 N N . ASP A 1 178 ? -31.927 -4.179 6.290 1.00 46.16 178 ASP A N 1
ATOM 1462 C CA . ASP A 1 178 ? -31.941 -4.800 4.955 1.00 46.16 178 ASP A CA 1
ATOM 1463 C C . ASP A 1 178 ? -30.953 -5.971 4.795 1.00 46.16 178 ASP A C 1
ATOM 1465 O O . ASP A 1 178 ? -30.968 -6.658 3.778 1.00 46.16 178 ASP A O 1
ATOM 1469 N N . GLU A 1 179 ? -30.154 -6.288 5.815 1.00 43.03 179 GLU A N 1
ATOM 1470 C CA . GLU A 1 179 ? -29.320 -7.489 5.839 1.00 43.03 179 GLU A CA 1
ATOM 1471 C C . GLU A 1 179 ? -29.696 -8.357 7.046 1.00 43.03 179 GLU A C 1
ATOM 1473 O O . GLU A 1 179 ? -28.982 -8.437 8.043 1.00 43.03 179 GLU A O 1
ATOM 1478 N N . ASN A 1 180 ? -30.824 -9.069 6.934 1.00 42.34 180 ASN A N 1
ATOM 1479 C CA . ASN A 1 180 ? -31.174 -10.233 7.765 1.00 42.34 180 ASN A CA 1
ATOM 1480 C C . ASN A 1 180 ? -30.195 -11.399 7.539 1.00 42.34 180 ASN A C 1
ATOM 1482 O O . ASN A 1 180 ? -30.596 -12.519 7.223 1.00 42.34 180 ASN A O 1
ATOM 1486 N N . SER A 1 181 ? -28.897 -11.154 7.658 1.00 46.22 181 SER A N 1
ATOM 1487 C CA . SER A 1 181 ? -27.893 -12.187 7.539 1.00 46.22 181 SER A CA 1
ATOM 1488 C C . SER A 1 181 ? -27.392 -12.555 8.934 1.00 46.22 181 SER A C 1
ATOM 1490 O O . SER A 1 181 ? -26.561 -11.834 9.494 1.00 46.22 181 SER A O 1
ATOM 1492 N N . PRO A 1 182 ? -27.802 -13.719 9.478 1.00 52.59 182 PRO A N 1
ATOM 1493 C CA . PRO A 1 182 ? -27.121 -14.390 10.586 1.00 52.59 182 PRO A CA 1
ATOM 1494 C C . PRO A 1 182 ? -25.588 -14.423 10.441 1.00 52.59 182 PRO A C 1
ATOM 1496 O O . PRO A 1 182 ? -24.875 -14.611 11.418 1.00 52.59 182 PRO A O 1
ATOM 1499 N N . GLN A 1 183 ? -25.052 -14.202 9.236 1.00 53.12 183 GLN A N 1
ATOM 1500 C CA . GLN A 1 183 ? -23.622 -14.150 8.962 1.00 53.12 183 GLN A CA 1
ATOM 1501 C C . GLN A 1 183 ? -22.904 -12.970 9.631 1.00 53.12 183 GLN A C 1
ATOM 1503 O O . GLN A 1 183 ? -21.710 -13.101 9.855 1.00 53.12 183 GLN A O 1
ATOM 1508 N N . PHE A 1 184 ? -23.545 -11.838 9.954 1.00 48.31 184 PHE A N 1
ATOM 1509 C CA . PHE A 1 184 ? -22.827 -10.713 10.582 1.00 48.31 184 PHE A CA 1
ATOM 1510 C C . PHE A 1 184 ? -22.537 -10.961 12.065 1.00 48.31 184 PHE A C 1
ATOM 1512 O O . PHE A 1 184 ? -21.385 -10.863 12.486 1.00 48.31 184 PHE A O 1
ATOM 1519 N N . GLU A 1 185 ? -23.555 -11.330 12.847 1.00 53.81 185 G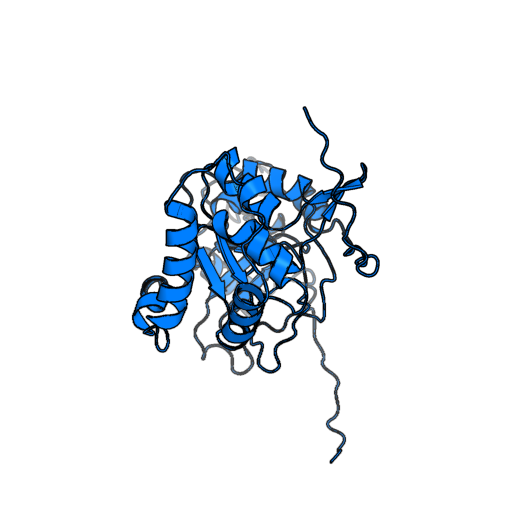LU A N 1
ATOM 1520 C CA . GLU A 1 185 ? -23.374 -11.710 14.254 1.00 53.81 185 GLU A CA 1
ATOM 1521 C C . GLU A 1 185 ? -22.488 -12.952 14.370 1.00 53.81 185 GLU A C 1
ATOM 1523 O O . GLU A 1 185 ? -21.558 -12.949 15.176 1.00 53.81 185 GLU A O 1
ATOM 1528 N N . ASN A 1 186 ? -22.679 -13.948 13.492 1.00 60.22 186 ASN A N 1
ATOM 1529 C CA . ASN A 1 186 ? -21.777 -15.096 13.411 1.00 60.22 186 ASN A CA 1
ATOM 1530 C C . ASN A 1 186 ? -20.352 -14.666 13.055 1.00 60.22 186 ASN A C 1
ATOM 1532 O O . ASN A 1 186 ? -19.434 -15.154 13.681 1.00 60.22 186 ASN A O 1
ATOM 1536 N N . ARG A 1 187 ? -20.128 -13.698 12.155 1.00 54.72 187 ARG A N 1
ATOM 1537 C CA . ARG A 1 187 ? -18.775 -13.207 11.827 1.00 54.72 187 ARG A CA 1
ATOM 1538 C C . ARG A 1 187 ? -18.117 -12.416 12.951 1.00 54.72 187 ARG A C 1
ATOM 1540 O O . ARG A 1 187 ? -16.909 -12.541 13.118 1.00 54.72 187 ARG A O 1
ATOM 1547 N N . ILE A 1 188 ? -18.859 -11.610 13.717 1.00 55.47 188 ILE A N 1
ATOM 1548 C CA . ILE A 1 188 ? -18.312 -10.977 14.932 1.00 55.47 188 ILE A CA 1
ATOM 1549 C C . ILE A 1 188 ? -17.965 -12.059 15.938 1.00 55.47 188 ILE A C 1
ATOM 1551 O O . ILE A 1 188 ? -16.870 -12.046 16.488 1.00 55.47 188 ILE A O 1
ATOM 1555 N N . GLN A 1 189 ? -18.876 -12.999 16.170 1.00 57.94 189 GLN A N 1
ATOM 1556 C CA . GLN A 1 189 ? -18.650 -14.067 17.124 1.00 57.94 189 GLN A CA 1
ATOM 1557 C C . GLN A 1 189 ? -17.500 -14.974 16.674 1.00 57.94 189 GLN A C 1
ATOM 1559 O O . GLN A 1 189 ? -16.676 -15.314 17.506 1.00 57.94 189 GLN A O 1
ATOM 1564 N N . ASP A 1 190 ? -17.361 -15.270 15.384 1.00 58.84 190 ASP A N 1
ATOM 1565 C CA . ASP A 1 190 ? -16.251 -16.008 14.775 1.00 58.84 190 ASP A CA 1
ATOM 1566 C C . ASP A 1 190 ? -14.947 -15.223 14.864 1.00 58.84 190 ASP A C 1
ATOM 1568 O O . ASP A 1 190 ? -13.918 -15.802 15.176 1.00 58.84 190 ASP A O 1
ATOM 1572 N N . PHE A 1 191 ? -14.965 -13.903 14.663 1.00 53.28 191 PHE A N 1
ATOM 1573 C CA . PHE A 1 191 ? -13.798 -13.043 14.866 1.00 53.28 191 PHE A CA 1
ATOM 1574 C C . PHE A 1 191 ? -13.357 -13.039 16.336 1.00 53.28 191 PHE A C 1
ATOM 1576 O O . PHE A 1 191 ? -12.178 -13.199 16.648 1.00 53.28 191 PHE A O 1
ATOM 1583 N N . MET A 1 192 ? -14.312 -12.909 17.254 1.00 52.03 192 MET A N 1
ATOM 1584 C CA . MET A 1 192 ? -14.083 -12.920 18.698 1.00 52.03 192 MET A CA 1
ATOM 1585 C C . MET A 1 192 ? -13.649 -14.304 19.188 1.00 52.03 192 MET A C 1
ATOM 1587 O O . MET A 1 192 ? -12.784 -14.410 20.055 1.00 52.03 192 MET A O 1
ATOM 1591 N N . ASN A 1 193 ? -14.217 -15.364 18.615 1.00 52.38 193 ASN A N 1
ATOM 1592 C CA . ASN A 1 193 ? -13.869 -16.750 18.887 1.00 52.38 193 ASN A CA 1
ATOM 1593 C C . ASN A 1 193 ? -12.515 -17.094 18.278 1.00 52.38 193 ASN A C 1
ATOM 1595 O O . ASN A 1 193 ? -11.747 -17.757 18.949 1.00 52.38 193 ASN A O 1
ATOM 1599 N N . ALA A 1 194 ? -12.166 -16.608 17.088 1.00 50.53 194 ALA A N 1
ATOM 1600 C CA . ALA A 1 194 ? -10.827 -16.744 16.522 1.00 50.53 194 ALA A CA 1
ATOM 1601 C C . ALA A 1 194 ? -9.807 -16.023 17.411 1.00 50.53 194 ALA A C 1
ATOM 1603 O O . ALA A 1 194 ? -8.812 -16.615 17.817 1.00 50.53 194 ALA A O 1
ATOM 1604 N N . GLY A 1 195 ? -10.100 -14.789 17.833 1.00 42.34 195 GLY A N 1
ATOM 1605 C CA . GLY A 1 195 ? -9.251 -14.040 18.762 1.00 42.34 195 GLY A CA 1
ATOM 1606 C C . GLY A 1 195 ? -9.072 -14.702 20.137 1.00 42.34 195 GLY A C 1
ATOM 1607 O O . GLY A 1 195 ? -8.042 -14.494 20.768 1.00 42.34 195 GLY A O 1
ATOM 1608 N N . ARG A 1 196 ? -10.041 -15.507 20.605 1.00 42.00 196 ARG A N 1
ATOM 1609 C CA . ARG A 1 196 ? -9.988 -16.226 21.899 1.00 42.00 196 ARG A CA 1
ATOM 1610 C C . ARG A 1 196 ? -9.504 -17.679 21.798 1.00 42.00 196 ARG A C 1
ATOM 1612 O O . ARG A 1 196 ? -8.890 -18.171 22.738 1.00 42.00 196 ARG A O 1
ATOM 1619 N N . ALA A 1 197 ? -9.801 -18.375 20.702 1.00 36.16 197 ALA A N 1
ATOM 1620 C CA . ALA A 1 197 ? -9.431 -19.770 20.453 1.00 36.16 197 ALA A CA 1
ATOM 1621 C C . ALA A 1 197 ? -7.979 -19.893 19.977 1.00 36.16 197 ALA A C 1
ATOM 1623 O O . ALA A 1 197 ? -7.346 -20.924 20.199 1.00 36.16 197 ALA A O 1
ATOM 1624 N N . HIS A 1 198 ? -7.413 -18.827 19.409 1.00 36.62 198 HIS A N 1
ATOM 1625 C CA . HIS A 1 198 ? -5.974 -18.701 19.228 1.00 36.62 198 HIS A CA 1
ATOM 1626 C C . HIS A 1 198 ? -5.318 -18.236 20.534 1.00 36.62 198 HIS A C 1
ATOM 1628 O O . HIS A 1 198 ? -4.771 -17.138 20.618 1.00 36.62 198 HIS A O 1
ATOM 1634 N N . GLY A 1 199 ? -5.316 -19.092 21.562 1.00 38.50 199 GLY A N 1
ATOM 1635 C CA . GLY A 1 199 ? -4.249 -19.009 22.559 1.00 38.50 199 GLY A CA 1
ATOM 1636 C C . GLY A 1 199 ? -2.931 -19.049 21.794 1.00 38.50 199 GLY A C 1
ATOM 1637 O O . GLY A 1 199 ? -2.767 -20.001 21.044 1.00 38.50 199 GLY A O 1
ATOM 1638 N N . LYS A 1 200 ? -2.101 -17.990 21.900 1.00 34.88 200 LYS A N 1
ATOM 1639 C CA . LYS A 1 200 ? -0.868 -17.735 21.116 1.00 34.88 200 LYS A CA 1
ATOM 1640 C C . LYS A 1 200 ? -0.903 -18.439 19.753 1.00 34.88 200 LYS A C 1
ATOM 1642 O O . LYS A 1 200 ? -0.537 -19.614 19.757 1.00 34.88 200 LYS A O 1
ATOM 1647 N N . PRO A 1 201 ? -1.304 -17.790 18.633 1.00 36.06 201 PRO A N 1
ATOM 1648 C CA . PRO A 1 201 ? -1.448 -18.462 17.338 1.00 36.06 201 PRO A CA 1
ATOM 1649 C C . PRO A 1 201 ? -0.320 -19.468 17.175 1.00 36.06 201 PRO A C 1
ATOM 1651 O O . PRO A 1 201 ? 0.855 -19.089 17.244 1.00 36.06 201 PRO A O 1
ATOM 1654 N N . ASN A 1 202 ? -0.690 -20.753 17.155 1.00 36.19 202 ASN A N 1
ATOM 1655 C CA . ASN A 1 202 ? 0.274 -21.837 17.176 1.00 36.19 202 ASN A CA 1
ATOM 1656 C C . ASN A 1 202 ? 1.193 -21.528 16.007 1.00 36.19 202 ASN A C 1
ATOM 1658 O O . ASN A 1 202 ? 0.685 -21.367 14.899 1.00 36.19 202 ASN A O 1
ATOM 1662 N N . ALA A 1 203 ? 2.490 -21.320 16.256 1.00 38.53 203 ALA A N 1
ATOM 1663 C CA . ALA A 1 203 ? 3.369 -20.702 15.265 1.00 38.53 203 ALA A CA 1
ATOM 1664 C C . ALA A 1 203 ? 3.190 -21.367 13.886 1.00 38.53 203 ALA A C 1
ATOM 1666 O O . ALA A 1 203 ? 3.151 -20.673 12.885 1.00 38.53 203 ALA A O 1
ATOM 1667 N N . LYS A 1 204 ? 2.908 -22.680 13.867 1.00 31.52 204 LYS A N 1
ATOM 1668 C CA . LYS A 1 204 ? 2.491 -23.498 12.716 1.00 31.52 204 LYS A CA 1
ATOM 1669 C C . LYS A 1 204 ? 1.429 -22.902 11.765 1.00 31.52 204 LYS A C 1
ATOM 1671 O O . LYS A 1 204 ? 1.631 -23.028 10.565 1.00 31.52 204 LYS A O 1
ATOM 1676 N N . ASP A 1 205 ? 0.380 -22.223 12.233 1.00 34.09 205 ASP A N 1
ATOM 1677 C CA . ASP A 1 205 ? -0.715 -21.729 11.364 1.00 34.09 205 ASP A CA 1
ATOM 1678 C C . ASP A 1 205 ? -0.403 -20.359 10.725 1.00 34.09 205 ASP A C 1
ATOM 1680 O O . ASP A 1 205 ? -0.920 -20.007 9.664 1.00 34.09 205 ASP A O 1
ATOM 1684 N N . LEU A 1 206 ? 0.493 -19.583 11.346 1.00 38.19 206 LEU A N 1
ATOM 1685 C CA . LEU A 1 206 ? 1.175 -18.459 10.689 1.00 38.19 206 LEU A CA 1
ATOM 1686 C C . LEU A 1 206 ? 2.333 -18.964 9.804 1.00 38.19 206 LEU A C 1
ATOM 1688 O O . LEU A 1 206 ? 2.647 -18.337 8.793 1.00 38.19 206 LEU A O 1
ATOM 1692 N N . ILE A 1 207 ? 2.913 -20.119 10.154 1.00 36.31 207 ILE A N 1
ATOM 1693 C CA . ILE A 1 207 ? 4.061 -20.753 9.495 1.00 36.31 207 ILE A CA 1
ATOM 1694 C C . ILE A 1 207 ? 3.696 -21.510 8.206 1.00 36.31 207 ILE A C 1
ATOM 1696 O O . ILE A 1 207 ? 4.576 -21.738 7.380 1.00 36.31 207 ILE A O 1
ATOM 1700 N N . GLU A 1 208 ? 2.433 -21.841 7.922 1.00 35.84 208 GLU A N 1
ATOM 1701 C CA . GLU A 1 208 ? 2.097 -22.418 6.603 1.00 35.84 208 GLU A CA 1
ATOM 1702 C C . GLU A 1 208 ? 2.265 -21.420 5.437 1.00 35.84 208 GLU A C 1
ATOM 1704 O O . GLU A 1 208 ? 2.386 -21.841 4.290 1.00 35.84 208 GLU A O 1
ATOM 1709 N N . PHE A 1 209 ? 2.401 -20.114 5.712 1.00 43.28 209 PHE A N 1
ATOM 1710 C CA . PHE A 1 209 ? 2.906 -19.124 4.743 1.00 43.28 209 PHE A CA 1
ATOM 1711 C C . PHE A 1 209 ? 4.441 -18.953 4.763 1.00 43.28 209 PHE A C 1
ATOM 1713 O O . PHE A 1 209 ? 4.987 -18.285 3.885 1.00 43.28 209 PHE A O 1
ATOM 1720 N N . ASP A 1 210 ? 5.114 -19.548 5.748 1.00 42.12 210 ASP A N 1
ATOM 1721 C CA . ASP A 1 210 ? 6.528 -19.363 6.122 1.00 42.12 210 ASP A CA 1
ATOM 1722 C C . ASP A 1 210 ? 7.415 -20.548 5.673 1.00 42.12 210 ASP A C 1
ATOM 1724 O O . ASP A 1 210 ? 8.641 -20.502 5.764 1.00 42.12 210 ASP A O 1
ATOM 1728 N N . ASN A 1 211 ? 6.811 -21.610 5.118 1.00 42.28 211 ASN A N 1
ATOM 1729 C CA . ASN A 1 211 ? 7.550 -22.694 4.457 1.00 42.28 211 ASN A CA 1
ATOM 1730 C C . ASN A 1 211 ? 7.985 -22.355 3.020 1.00 42.28 211 ASN A C 1
ATOM 1732 O O . ASN A 1 211 ? 8.880 -23.017 2.490 1.00 42.28 211 ASN A O 1
ATOM 1736 N N . ASP A 1 212 ? 7.444 -21.289 2.423 1.00 46.22 212 ASP A N 1
ATOM 1737 C CA . ASP A 1 212 ? 8.024 -20.663 1.233 1.00 46.22 212 ASP A CA 1
ATOM 1738 C C . ASP A 1 212 ? 9.223 -19.815 1.671 1.00 46.22 212 ASP A C 1
ATOM 1740 O O . ASP A 1 212 ? 9.177 -18.584 1.751 1.00 46.22 212 ASP A O 1
ATOM 1744 N N . LYS A 1 213 ? 10.315 -20.510 1.994 1.00 49.00 213 LYS A N 1
ATOM 1745 C CA . LYS A 1 213 ? 11.651 -19.930 2.110 1.00 49.00 213 LYS A CA 1
ATOM 1746 C C . LYS A 1 213 ? 11.874 -19.004 0.906 1.00 49.00 213 LYS A C 1
ATOM 1748 O O . LYS A 1 213 ? 12.031 -19.484 -0.211 1.00 49.00 213 LYS A O 1
ATOM 1753 N N . TYR A 1 214 ? 11.919 -17.699 1.180 1.00 53.84 214 TYR A N 1
ATOM 1754 C CA . TYR A 1 214 ? 12.273 -16.617 0.250 1.00 53.84 214 TYR A CA 1
ATOM 1755 C C . TYR A 1 214 ? 11.208 -16.274 -0.801 1.00 53.84 214 TYR A C 1
ATOM 1757 O O . TYR A 1 214 ? 11.350 -16.566 -1.984 1.00 53.84 214 TYR A O 1
ATOM 1765 N N . LYS A 1 215 ? 10.148 -15.569 -0.387 1.00 66.50 215 LYS A N 1
ATOM 1766 C CA . LYS A 1 215 ? 9.301 -14.847 -1.347 1.00 66.50 215 LYS A CA 1
ATOM 1767 C C . LYS A 1 215 ? 10.029 -13.600 -1.835 1.00 66.50 215 LYS A C 1
ATOM 1769 O O . LYS A 1 215 ? 10.296 -12.691 -1.051 1.00 66.50 215 LYS A O 1
ATOM 1774 N N . GLU A 1 216 ? 10.314 -13.574 -3.129 1.00 83.38 216 GLU A N 1
ATOM 1775 C CA . GLU A 1 216 ? 10.796 -12.404 -3.857 1.00 83.38 216 GLU A CA 1
ATOM 1776 C C . GLU A 1 216 ? 9.672 -11.826 -4.711 1.00 83.38 216 GLU A C 1
ATOM 1778 O O . GLU A 1 216 ? 8.830 -12.555 -5.244 1.00 83.38 216 GLU A O 1
ATOM 1783 N N . GLY A 1 217 ? 9.650 -10.507 -4.855 1.00 91.81 217 GLY A N 1
ATOM 1784 C CA . GLY A 1 217 ? 8.689 -9.853 -5.731 1.00 91.81 217 GLY A CA 1
ATOM 1785 C C . GLY A 1 217 ? 8.745 -8.342 -5.638 1.00 91.81 217 GLY A C 1
ATOM 1786 O O . GLY A 1 217 ? 9.758 -7.770 -5.244 1.00 91.81 217 GLY A O 1
ATOM 1787 N N . ILE A 1 218 ? 7.654 -7.692 -6.023 1.00 94.38 218 ILE A N 1
ATOM 1788 C CA . ILE A 1 218 ? 7.579 -6.237 -6.122 1.00 94.38 218 ILE A CA 1
ATOM 1789 C C . ILE A 1 218 ? 6.846 -5.664 -4.913 1.00 94.38 218 ILE A C 1
ATOM 1791 O O . ILE A 1 218 ? 5.738 -6.084 -4.563 1.00 94.38 218 ILE A O 1
ATOM 1795 N N . PHE A 1 219 ? 7.491 -4.681 -4.294 1.00 95.25 219 PHE A N 1
ATOM 1796 C CA . PHE A 1 219 ? 6.933 -3.789 -3.292 1.00 95.25 219 PHE A CA 1
ATOM 1797 C C . PHE A 1 219 ? 6.683 -2.426 -3.945 1.00 95.25 219 PHE A C 1
ATOM 1799 O O . PHE A 1 219 ? 7.583 -1.845 -4.555 1.00 95.25 219 PHE A O 1
ATOM 1806 N N . ILE A 1 220 ? 5.457 -1.923 -3.828 1.00 97.00 220 ILE A N 1
ATOM 1807 C CA . ILE A 1 220 ? 5.080 -0.582 -4.291 1.00 97.00 220 ILE A CA 1
ATOM 1808 C C . ILE A 1 220 ? 4.832 0.300 -3.073 1.00 97.00 220 ILE A C 1
ATOM 1810 O O . ILE A 1 220 ? 4.130 -0.120 -2.157 1.00 97.00 220 ILE A O 1
ATOM 1814 N N . SER A 1 221 ? 5.355 1.526 -3.079 1.00 97.19 221 SER A N 1
ATOM 1815 C CA . SER A 1 221 ? 5.072 2.536 -2.052 1.00 97.19 221 SER A CA 1
ATOM 1816 C C . SER A 1 221 ? 4.884 3.931 -2.659 1.00 97.19 221 SER A C 1
ATOM 1818 O O . SER A 1 221 ? 5.102 4.097 -3.864 1.00 97.19 221 SER A O 1
ATOM 1820 N N . PRO A 1 222 ? 4.514 4.968 -1.875 1.00 97.75 222 PRO A N 1
ATOM 1821 C CA . PRO A 1 222 ? 4.492 6.352 -2.362 1.00 97.75 222 PRO A CA 1
ATOM 1822 C C . PRO A 1 222 ? 5.817 6.801 -2.991 1.00 97.75 222 PRO A C 1
ATOM 1824 O O . PRO A 1 222 ? 5.820 7.667 -3.865 1.00 97.75 222 PRO A O 1
ATOM 1827 N N . LYS A 1 223 ? 6.926 6.171 -2.583 1.00 96.81 223 LYS A N 1
ATOM 1828 C CA . LYS A 1 223 ? 8.273 6.414 -3.097 1.00 96.81 223 LYS A CA 1
ATOM 1829 C C . LYS A 1 223 ? 8.596 5.656 -4.372 1.00 96.81 223 LYS A C 1
ATOM 1831 O O . LYS A 1 223 ? 9.693 5.848 -4.871 1.00 96.81 223 LYS A O 1
ATOM 1836 N N . GLY A 1 224 ? 7.709 4.803 -4.892 1.00 97.31 224 GLY A N 1
ATOM 1837 C CA . GLY A 1 224 ? 7.861 4.131 -6.183 1.00 97.31 224 GLY A CA 1
ATOM 1838 C C . GLY A 1 224 ? 7.948 2.604 -6.120 1.00 97.31 224 GLY A C 1
ATOM 1839 O O . GLY A 1 224 ? 7.319 1.977 -5.270 1.00 97.31 224 GLY A O 1
ATOM 1840 N N . PHE A 1 225 ? 8.724 2.004 -7.029 1.00 97.06 225 PHE A N 1
ATOM 1841 C CA . PHE A 1 225 ? 8.867 0.545 -7.146 1.00 97.06 225 PHE A CA 1
ATOM 1842 C C . PHE A 1 225 ? 10.149 0.019 -6.507 1.00 97.06 225 PHE A C 1
ATOM 1844 O O . PHE A 1 225 ? 11.217 0.622 -6.651 1.00 97.06 225 PHE A O 1
ATOM 1851 N N . PHE A 1 226 ? 10.050 -1.132 -5.846 1.00 95.81 226 PHE A N 1
ATOM 1852 C CA . PHE A 1 226 ? 11.174 -1.788 -5.194 1.00 95.81 226 PHE A CA 1
ATO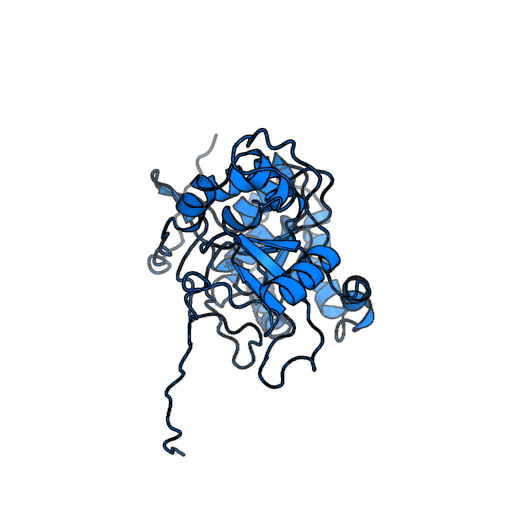M 1853 C C . PHE A 1 226 ? 11.114 -3.302 -5.387 1.00 95.81 226 PHE A C 1
ATOM 1855 O O . PHE A 1 226 ? 10.043 -3.906 -5.303 1.00 95.81 226 PHE A O 1
ATOM 1862 N N . ASN A 1 227 ? 12.272 -3.924 -5.582 1.00 91.94 227 ASN A N 1
ATOM 1863 C CA . ASN A 1 227 ? 12.420 -5.355 -5.374 1.00 91.94 227 ASN A CA 1
ATOM 1864 C C . ASN A 1 227 ? 12.374 -5.617 -3.868 1.00 91.94 227 ASN A C 1
ATOM 1866 O O . ASN A 1 227 ? 13.064 -4.941 -3.102 1.00 91.94 227 ASN A O 1
ATOM 1870 N N . TYR A 1 228 ? 11.572 -6.592 -3.462 1.00 90.25 228 TYR A N 1
ATOM 1871 C CA . TYR A 1 228 ? 11.490 -7.100 -2.102 1.00 90.25 228 TYR A CA 1
ATOM 1872 C C . TYR A 1 228 ? 12.198 -8.447 -2.022 1.00 90.25 228 TYR A C 1
ATOM 1874 O O . TYR A 1 228 ? 11.845 -9.378 -2.749 1.00 90.25 228 TYR A O 1
ATOM 1882 N N . PHE A 1 229 ? 13.149 -8.547 -1.098 1.00 85.31 229 PHE A N 1
ATOM 1883 C CA . PHE A 1 229 ? 13.862 -9.778 -0.789 1.00 85.31 229 PHE A CA 1
ATOM 1884 C C . PHE A 1 229 ? 13.718 -10.096 0.696 1.00 85.31 229 PHE A C 1
ATOM 1886 O O . PHE A 1 229 ? 13.978 -9.240 1.547 1.00 85.31 229 PHE A O 1
ATOM 1893 N N . ASN A 1 230 ? 13.356 -11.338 1.010 1.00 82.06 230 ASN A N 1
ATOM 1894 C CA . ASN A 1 230 ? 13.475 -11.880 2.359 1.00 82.06 230 ASN A CA 1
ATOM 1895 C C . ASN A 1 230 ? 14.862 -12.535 2.482 1.00 82.06 230 ASN A C 1
ATOM 1897 O O . ASN A 1 230 ? 15.175 -13.441 1.719 1.00 82.06 230 ASN A O 1
ATOM 1901 N N . VAL A 1 231 ? 15.720 -12.058 3.380 1.00 78.00 231 VAL A N 1
ATOM 1902 C CA . VAL A 1 231 ? 17.108 -12.520 3.554 1.00 78.00 231 VAL A CA 1
ATOM 1903 C C . VAL A 1 231 ? 17.266 -13.255 4.881 1.00 78.00 231 VAL A C 1
ATOM 1905 O O . VAL A 1 231 ? 16.599 -12.942 5.865 1.00 78.00 231 VAL A O 1
ATOM 1908 N N . LYS A 1 232 ? 18.149 -14.258 4.934 1.00 72.94 232 LYS A N 1
ATOM 1909 C CA . LYS A 1 232 ? 18.383 -15.006 6.175 1.00 72.94 232 LYS A CA 1
ATOM 1910 C C . LYS A 1 232 ? 19.018 -14.097 7.240 1.00 72.94 232 LYS A C 1
ATOM 1912 O O . LYS A 1 232 ? 19.977 -13.386 6.929 1.00 72.94 232 LYS A O 1
ATOM 1917 N N . PRO A 1 233 ? 18.574 -14.184 8.507 1.00 62.25 233 PRO A N 1
ATOM 1918 C CA . PRO A 1 233 ? 19.292 -13.562 9.611 1.00 62.25 233 PRO A CA 1
ATOM 1919 C C . PRO A 1 233 ? 20.677 -14.216 9.723 1.00 62.25 233 PRO A C 1
ATOM 1921 O O . PRO A 1 233 ? 20.784 -15.393 10.061 1.00 62.25 233 PRO A O 1
ATOM 1924 N N . GLY A 1 234 ? 21.728 -13.471 9.371 1.00 58.81 234 GLY A N 1
ATOM 1925 C CA . GLY A 1 234 ? 23.119 -13.942 9.396 1.00 58.81 234 GLY A CA 1
ATOM 1926 C C . GLY A 1 234 ? 24.003 -13.408 8.267 1.00 58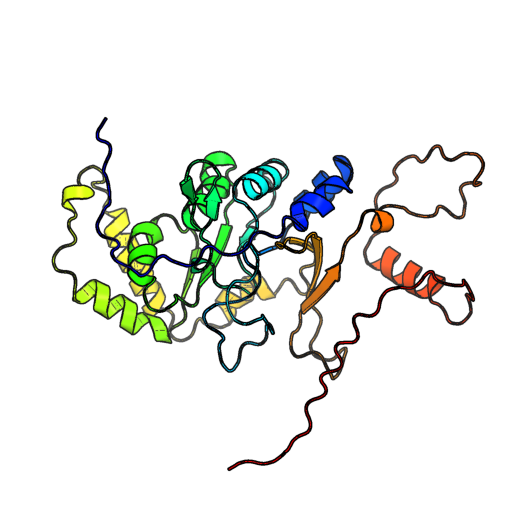.81 234 GLY A C 1
ATOM 1927 O O . GLY A 1 234 ? 25.213 -13.329 8.445 1.00 58.81 234 GLY A O 1
ATOM 1928 N N . ASP A 1 235 ? 23.428 -12.973 7.141 1.00 56.41 235 ASP A N 1
ATOM 1929 C CA . ASP A 1 235 ? 24.237 -12.578 5.975 1.00 56.41 235 ASP A CA 1
ATOM 1930 C C . ASP A 1 235 ? 24.903 -11.194 6.123 1.00 56.41 235 ASP A C 1
ATOM 1932 O O . ASP A 1 235 ? 25.864 -10.888 5.415 1.00 56.41 235 ASP A O 1
ATOM 1936 N N . LYS A 1 236 ? 24.430 -10.347 7.052 1.00 55.62 236 LYS A N 1
ATOM 1937 C CA . LYS A 1 236 ? 25.036 -9.046 7.395 1.00 55.62 236 LYS A CA 1
ATOM 1938 C C . LYS A 1 236 ? 24.780 -8.708 8.867 1.00 55.62 236 LYS A C 1
ATOM 1940 O O . LYS A 1 236 ? 23.641 -8.446 9.239 1.00 55.62 236 LYS A O 1
ATOM 1945 N N . GLU A 1 237 ? 25.833 -8.600 9.681 1.00 56.31 237 GLU A N 1
ATOM 1946 C CA . GLU A 1 237 ? 25.790 -8.305 11.135 1.00 56.31 237 GLU A CA 1
ATOM 1947 C C . GLU A 1 237 ? 25.094 -6.980 11.540 1.00 56.31 237 GLU A C 1
ATOM 1949 O O . GLU A 1 237 ? 25.001 -6.664 12.721 1.00 56.31 237 GLU A O 1
ATOM 1954 N N . LYS A 1 238 ? 24.585 -6.186 10.587 1.00 58.28 238 LYS A N 1
ATOM 1955 C CA . LYS A 1 238 ? 23.951 -4.878 10.834 1.00 58.28 238 LYS A CA 1
ATOM 1956 C C . LYS A 1 238 ? 22.469 -4.791 10.453 1.00 58.28 238 LYS A C 1
ATOM 1958 O O . LYS A 1 238 ? 21.877 -3.728 10.618 1.00 58.28 238 LYS A O 1
ATOM 1963 N N . GLN A 1 239 ? 21.853 -5.851 9.927 1.00 62.53 239 GLN A N 1
ATOM 1964 C CA . GLN A 1 239 ? 20.439 -5.799 9.536 1.00 62.53 239 GLN A CA 1
ATOM 1965 C C . GLN A 1 239 ? 19.518 -6.136 10.716 1.00 62.53 239 GLN A C 1
ATOM 1967 O O . GLN A 1 239 ? 19.566 -7.239 11.251 1.00 62.53 239 GLN A O 1
ATOM 1972 N N . LYS A 1 240 ? 18.651 -5.188 11.106 1.00 67.31 240 LYS A N 1
ATOM 1973 C CA . LYS A 1 240 ? 17.614 -5.409 12.136 1.00 67.31 240 LYS A CA 1
ATOM 1974 C C . LYS A 1 240 ? 16.385 -6.161 11.621 1.00 67.31 240 LYS A C 1
ATOM 1976 O O . LYS A 1 240 ? 15.574 -6.620 12.421 1.00 67.31 240 LYS A O 1
ATOM 1981 N N . SER A 1 241 ? 16.235 -6.268 10.302 1.00 75.19 241 SER A N 1
ATOM 1982 C CA . SER A 1 241 ? 15.130 -6.978 9.662 1.00 75.19 241 SER A CA 1
ATOM 1983 C C . SER A 1 241 ? 15.656 -7.940 8.603 1.00 75.19 241 SER A C 1
ATOM 1985 O O . SER A 1 241 ? 16.655 -7.659 7.943 1.00 75.19 241 SER A O 1
ATOM 1987 N N . ASN A 1 242 ? 14.932 -9.038 8.402 1.00 79.81 242 ASN A N 1
ATOM 1988 C CA . ASN A 1 242 ? 15.177 -10.006 7.332 1.00 79.81 242 ASN A CA 1
ATOM 1989 C C . ASN A 1 242 ? 14.685 -9.494 5.968 1.00 79.81 242 ASN A C 1
ATOM 1991 O O . ASN A 1 242 ? 14.415 -10.286 5.078 1.00 79.81 242 ASN A O 1
ATOM 1995 N N . MET A 1 243 ? 14.494 -8.186 5.790 1.00 84.69 243 MET A N 1
ATOM 1996 C CA . MET A 1 243 ? 13.941 -7.623 4.562 1.00 84.69 243 MET A CA 1
ATOM 1997 C C . MET A 1 243 ? 14.934 -6.666 3.926 1.00 84.69 243 MET A C 1
ATOM 1999 O O . MET A 1 243 ? 15.510 -5.799 4.587 1.00 84.69 243 MET A O 1
ATOM 2003 N N . TYR A 1 244 ? 15.090 -6.796 2.617 1.00 85.94 244 TYR A N 1
ATOM 2004 C CA . TYR A 1 244 ? 15.889 -5.900 1.805 1.00 85.94 244 TYR A CA 1
ATOM 2005 C C . TYR A 1 244 ? 15.033 -5.346 0.667 1.00 85.94 244 TYR A C 1
ATOM 2007 O O . TYR A 1 244 ? 14.331 -6.093 -0.015 1.00 85.94 244 TYR A O 1
ATOM 2015 N N . PHE A 1 245 ? 15.091 -4.026 0.492 1.00 89.44 245 PHE A N 1
ATOM 2016 C CA . PHE A 1 245 ? 14.390 -3.308 -0.564 1.00 89.44 245 PHE A CA 1
ATOM 2017 C C . PHE A 1 245 ? 15.417 -2.679 -1.497 1.00 89.44 245 PHE A C 1
ATOM 2019 O O . PHE A 1 245 ? 16.276 -1.917 -1.052 1.00 89.44 245 PHE A O 1
ATOM 2026 N N . GLU A 1 246 ? 15.314 -2.974 -2.787 1.00 91.50 246 GLU A N 1
ATOM 2027 C CA . GLU A 1 246 ? 16.153 -2.362 -3.815 1.00 91.50 246 GLU A CA 1
ATOM 2028 C C . GLU A 1 246 ? 15.291 -1.549 -4.770 1.00 91.50 246 GLU A C 1
ATOM 2030 O O . GLU A 1 246 ? 14.325 -2.060 -5.330 1.00 91.50 246 GLU A O 1
ATOM 2035 N N . LYS A 1 247 ? 15.638 -0.275 -4.953 1.00 95.25 247 LYS A N 1
ATOM 2036 C CA . LYS A 1 247 ? 14.897 0.634 -5.820 1.00 95.25 247 LYS A CA 1
ATOM 2037 C C . LYS A 1 247 ? 14.945 0.163 -7.273 1.00 95.25 247 LYS A C 1
ATOM 2039 O O . LYS A 1 247 ? 16.027 -0.061 -7.803 1.00 95.25 247 LYS A O 1
ATOM 2044 N N . ILE A 1 248 ? 13.786 0.087 -7.925 1.00 93.44 248 ILE A N 1
ATOM 2045 C CA . ILE A 1 248 ? 13.692 -0.221 -9.353 1.00 93.44 248 ILE A CA 1
ATOM 2046 C C . ILE A 1 248 ? 13.531 1.078 -10.135 1.00 93.44 248 ILE A C 1
ATOM 2048 O O . ILE A 1 248 ? 12.734 1.946 -9.789 1.00 93.44 248 ILE A O 1
ATOM 2052 N N . THR A 1 249 ? 14.277 1.171 -11.225 1.00 95.12 249 THR A N 1
ATOM 2053 C CA . THR A 1 249 ? 14.252 2.253 -12.215 1.00 95.12 249 THR A CA 1
ATOM 2054 C C . THR A 1 249 ? 14.188 1.642 -13.619 1.00 95.12 249 THR A C 1
ATOM 2056 O O . THR A 1 249 ? 14.503 0.453 -13.767 1.00 95.12 249 THR A O 1
ATOM 2059 N N . PRO A 1 250 ? 13.819 2.402 -14.664 1.00 93.00 250 PRO A N 1
ATOM 2060 C CA . PRO A 1 250 ? 13.753 1.876 -16.028 1.00 93.00 250 PRO A CA 1
ATOM 2061 C C . PRO A 1 250 ? 15.063 1.243 -16.513 1.00 93.00 250 PRO A C 1
ATOM 2063 O O . PRO A 1 250 ? 15.025 0.261 -17.250 1.00 93.00 250 PRO A O 1
ATOM 2066 N N . GLU A 1 251 ? 16.218 1.748 -16.069 1.00 88.94 251 GLU A N 1
ATOM 2067 C CA . GLU A 1 251 ? 17.558 1.260 -16.429 1.00 88.94 251 GLU A CA 1
ATOM 2068 C C . GLU A 1 251 ? 17.755 -0.226 -16.095 1.00 88.94 251 GLU A C 1
ATOM 2070 O O . GLU A 1 251 ? 18.467 -0.924 -16.812 1.00 88.94 251 GLU A O 1
ATOM 2075 N N . HIS A 1 252 ? 17.066 -0.738 -15.071 1.00 87.94 252 HIS A N 1
ATOM 2076 C CA . HIS A 1 252 ? 17.132 -2.146 -14.668 1.00 87.94 252 HIS A CA 1
ATOM 2077 C C . HIS A 1 252 ? 16.557 -3.116 -15.713 1.00 87.94 252 HIS A C 1
ATOM 2079 O O . HIS A 1 252 ? 16.827 -4.312 -15.650 1.00 87.94 252 HIS A O 1
ATOM 2085 N N . PHE A 1 253 ? 15.775 -2.621 -16.677 1.00 82.44 253 PHE A N 1
ATOM 2086 C CA . PHE A 1 253 ? 15.200 -3.422 -17.762 1.00 82.44 253 PHE A CA 1
ATOM 2087 C C . PHE A 1 253 ? 16.060 -3.431 -19.029 1.00 82.44 253 PHE A C 1
ATOM 2089 O O . PHE A 1 253 ? 15.773 -4.186 -19.960 1.00 82.44 253 PHE A O 1
ATOM 2096 N N . TYR A 1 254 ? 17.097 -2.596 -19.097 1.00 80.50 254 TYR A N 1
ATOM 2097 C CA . TYR A 1 254 ? 17.987 -2.551 -20.247 1.00 80.50 254 TYR A CA 1
ATOM 2098 C C . TYR A 1 254 ? 19.154 -3.502 -20.018 1.00 80.50 254 TYR A C 1
ATOM 2100 O O . TYR A 1 254 ? 20.053 -3.227 -19.228 1.00 80.50 254 TYR A O 1
ATOM 2108 N N . TYR A 1 255 ? 19.170 -4.614 -20.750 1.00 60.78 255 TYR A N 1
ATOM 2109 C CA . TYR A 1 255 ? 20.361 -5.449 -20.832 1.00 60.78 255 TYR A CA 1
ATOM 2110 C C . TYR A 1 255 ? 21.325 -4.852 -21.862 1.00 60.78 255 TYR A C 1
ATOM 2112 O O . TYR A 1 255 ? 20.979 -4.802 -23.049 1.00 60.78 255 TYR A O 1
ATOM 2120 N N . PRO A 1 256 ? 22.539 -4.419 -21.475 1.00 53.06 256 PRO A N 1
ATOM 2121 C CA . PRO A 1 256 ? 23.573 -4.134 -22.451 1.00 53.06 256 PRO A CA 1
ATOM 2122 C C . PRO A 1 256 ? 23.993 -5.471 -23.065 1.00 53.06 256 PRO A C 1
ATOM 2124 O O . PRO A 1 256 ? 24.799 -6.214 -22.510 1.00 53.06 256 PRO A O 1
ATOM 2127 N N . CYS A 1 257 ? 23.408 -5.812 -24.209 1.00 46.53 257 CYS A N 1
ATOM 2128 C CA . CYS A 1 257 ? 23.835 -6.966 -24.980 1.00 46.53 257 CYS A CA 1
ATOM 2129 C C . CYS A 1 257 ? 25.257 -6.701 -25.495 1.00 46.53 257 CYS A C 1
ATOM 2131 O O . CYS A 1 257 ? 25.444 -6.059 -26.525 1.00 46.53 257 CYS A O 1
ATOM 2133 N N . SER A 1 258 ? 26.268 -7.206 -24.788 1.00 47.09 258 SER A N 1
ATOM 2134 C CA . SER A 1 258 ? 27.687 -7.116 -25.170 1.00 47.09 258 SER A CA 1
ATOM 2135 C C . SER A 1 258 ? 27.994 -7.785 -26.518 1.00 47.09 258 SER A C 1
ATOM 2137 O O . SER A 1 258 ? 29.018 -7.503 -27.134 1.00 47.09 258 SER A O 1
ATOM 2139 N N . ILE A 1 259 ? 27.086 -8.638 -27.001 1.00 49.38 259 ILE A N 1
ATOM 2140 C CA . ILE A 1 259 ? 27.171 -9.363 -28.276 1.00 49.38 259 ILE A CA 1
ATOM 2141 C C . ILE A 1 259 ? 26.480 -8.583 -29.416 1.00 49.38 259 ILE A C 1
ATOM 2143 O O . ILE A 1 259 ? 26.778 -8.779 -30.596 1.00 49.38 259 ILE A O 1
ATOM 2147 N N . CYS A 1 260 ? 25.581 -7.653 -29.090 1.00 47.19 260 CYS A N 1
ATOM 2148 C CA . CYS A 1 260 ? 24.825 -6.878 -30.061 1.00 47.19 260 CYS A CA 1
ATOM 2149 C C . CYS A 1 260 ? 25.624 -5.620 -30.400 1.00 47.19 260 CYS A C 1
ATOM 2151 O O . CYS A 1 260 ? 25.625 -4.636 -29.668 1.00 47.19 260 CYS A O 1
ATOM 2153 N N . ASN A 1 261 ? 26.343 -5.683 -31.518 1.00 45.06 261 ASN A N 1
ATOM 2154 C CA . ASN A 1 261 ? 27.104 -4.585 -32.103 1.00 45.06 261 ASN A CA 1
ATOM 2155 C C . ASN A 1 261 ? 26.349 -3.234 -31.960 1.00 45.06 261 ASN A C 1
ATOM 2157 O O . ASN A 1 261 ? 25.246 -3.115 -32.503 1.00 45.06 261 ASN A O 1
ATOM 2161 N N . PRO A 1 262 ? 26.915 -2.204 -31.294 1.00 47.62 262 PRO A N 1
ATOM 2162 C CA . PRO A 1 262 ? 26.210 -0.960 -30.937 1.00 47.62 262 PRO A CA 1
ATOM 2163 C C . PRO A 1 262 ? 25.669 -0.160 -32.134 1.00 47.62 262 PRO A C 1
ATOM 2165 O O . PRO A 1 262 ? 24.920 0.796 -31.963 1.00 47.62 262 PRO A O 1
ATOM 2168 N N . LYS A 1 263 ? 26.017 -0.553 -33.366 1.00 48.25 263 LYS A N 1
ATOM 2169 C CA . LYS A 1 263 ? 25.517 0.045 -34.610 1.00 48.25 263 LYS A CA 1
ATOM 2170 C C . LYS A 1 263 ? 24.217 -0.575 -35.142 1.00 48.25 263 LYS A C 1
ATOM 2172 O O . LYS A 1 263 ? 23.706 -0.097 -36.150 1.00 48.25 263 LYS A O 1
ATOM 2177 N N . LYS A 1 264 ? 23.676 -1.622 -34.509 1.00 43.69 264 LYS A N 1
ATOM 2178 C CA . LYS A 1 264 ? 22.402 -2.253 -34.899 1.00 43.69 264 LYS A CA 1
ATOM 2179 C C . LYS A 1 264 ? 21.548 -2.557 -33.665 1.00 43.69 264 LYS A C 1
ATOM 2181 O O . LYS A 1 264 ? 21.308 -3.712 -33.332 1.00 43.69 264 LYS A O 1
ATOM 2186 N N . ASN A 1 265 ? 21.084 -1.510 -32.983 1.00 40.88 265 ASN A N 1
ATOM 2187 C CA . ASN A 1 265 ? 20.083 -1.630 -31.920 1.00 40.88 265 ASN A CA 1
ATOM 2188 C C . ASN A 1 265 ? 18.692 -1.890 -32.521 1.00 40.88 265 ASN A C 1
ATOM 2190 O O . ASN A 1 265 ? 17.848 -1.005 -32.603 1.00 40.88 265 ASN A O 1
ATOM 2194 N N . THR A 1 266 ? 18.452 -3.127 -32.943 1.00 43.94 266 THR A N 1
ATOM 2195 C CA . THR A 1 266 ? 17.103 -3.679 -33.120 1.00 43.94 266 THR A CA 1
ATOM 2196 C C . THR A 1 266 ? 16.926 -4.758 -32.060 1.00 43.94 266 THR A C 1
ATOM 2198 O O . THR A 1 266 ? 17.051 -5.950 -32.336 1.00 43.94 266 THR A O 1
ATOM 2201 N N . GLY A 1 267 ? 16.770 -4.330 -30.806 1.00 40.16 267 GLY A N 1
ATOM 2202 C CA . GLY A 1 267 ? 16.635 -5.227 -29.665 1.00 40.16 267 GLY A CA 1
ATOM 2203 C C . GLY A 1 267 ? 15.325 -6.007 -29.736 1.00 40.16 267 GLY A C 1
ATOM 2204 O O . GLY A 1 267 ? 14.254 -5.455 -29.513 1.00 40.16 267 GLY A O 1
ATOM 2205 N N . THR A 1 268 ? 15.403 -7.299 -30.035 1.00 40.19 268 THR A N 1
ATOM 2206 C CA . THR A 1 268 ? 14.335 -8.248 -29.711 1.00 40.19 268 THR A CA 1
ATOM 2207 C C . THR A 1 268 ? 14.370 -8.509 -28.209 1.00 40.19 268 THR A C 1
ATOM 2209 O O . THR A 1 268 ? 15.403 -8.951 -27.701 1.00 40.19 268 THR A O 1
ATOM 2212 N N . PHE A 1 269 ? 13.259 -8.255 -27.512 1.00 38.53 269 PHE A N 1
ATOM 2213 C CA . PHE A 1 269 ? 13.077 -8.615 -26.106 1.00 38.53 269 PHE A CA 1
ATOM 2214 C C . PHE A 1 269 ? 13.235 -10.133 -25.950 1.00 38.53 269 PHE A C 1
ATOM 2216 O O . PHE A 1 269 ? 12.324 -10.898 -26.264 1.00 38.53 269 PHE A O 1
ATOM 2223 N N . LYS A 1 270 ? 14.405 -10.587 -25.496 1.00 45.03 270 LYS A N 1
ATOM 2224 C CA . LYS A 1 270 ? 14.504 -11.890 -24.837 1.00 45.03 270 LYS A CA 1
ATOM 2225 C C . LYS A 1 270 ? 14.056 -11.717 -23.387 1.00 45.03 270 LYS A C 1
ATOM 2227 O O . LYS A 1 270 ? 14.170 -10.627 -22.830 1.00 45.03 270 LYS A O 1
ATOM 2232 N N . THR A 1 271 ? 13.491 -12.786 -22.835 1.00 45.41 271 THR A N 1
ATOM 2233 C CA . THR A 1 271 ? 13.082 -12.920 -21.432 1.00 45.41 271 THR A CA 1
ATOM 2234 C C . THR A 1 271 ? 14.101 -12.280 -20.492 1.00 45.41 271 THR A C 1
ATOM 2236 O O . THR A 1 271 ? 15.303 -12.466 -20.682 1.00 45.41 271 THR A O 1
ATOM 2239 N N . LEU A 1 272 ? 13.611 -11.515 -19.509 1.00 48.06 272 LEU A N 1
ATOM 2240 C CA . LEU A 1 272 ? 14.455 -10.934 -18.466 1.00 48.06 272 LEU A CA 1
ATOM 2241 C C . LEU A 1 272 ? 15.246 -12.041 -17.752 1.00 48.06 272 LEU A C 1
ATOM 2243 O O . LEU A 1 272 ? 14.722 -13.152 -17.620 1.00 48.06 272 LEU A O 1
ATOM 2247 N N . PRO A 1 273 ? 16.470 -11.743 -17.293 1.00 50.94 273 PRO A N 1
ATOM 2248 C CA . PRO A 1 273 ? 17.304 -12.736 -16.646 1.00 50.94 273 PRO A CA 1
ATOM 2249 C C . PRO A 1 273 ? 16.719 -13.174 -15.305 1.00 50.94 273 PRO A C 1
ATOM 2251 O O . PRO A 1 273 ? 16.040 -12.396 -14.628 1.00 50.94 273 PRO A O 1
ATOM 2254 N N . THR A 1 274 ? 17.005 -14.408 -14.905 1.00 59.06 274 THR A N 1
ATOM 2255 C CA . THR A 1 274 ? 16.693 -14.905 -13.563 1.00 59.06 274 THR A CA 1
ATOM 2256 C C . THR A 1 274 ? 17.519 -14.171 -12.499 1.00 59.06 274 THR A C 1
ATOM 2258 O O . THR A 1 274 ? 18.490 -13.472 -12.798 1.00 59.06 274 THR A O 1
ATOM 2261 N N . TYR A 1 275 ? 17.141 -14.314 -11.227 1.00 51.12 275 TYR A N 1
ATOM 2262 C CA . TYR A 1 275 ? 17.897 -13.736 -10.112 1.00 51.12 275 TYR A CA 1
ATOM 2263 C C . TYR A 1 275 ? 19.340 -14.259 -10.070 1.00 51.12 275 TYR A C 1
ATOM 2265 O O . TYR A 1 275 ? 20.270 -13.494 -9.820 1.00 51.12 275 TYR A O 1
ATOM 2273 N N . GLU A 1 276 ? 19.545 -15.536 -10.391 1.00 60.28 276 GLU A N 1
ATOM 2274 C CA . GLU A 1 276 ? 20.869 -16.141 -10.517 1.00 60.28 276 GLU A CA 1
ATOM 2275 C C . GLU A 1 276 ? 21.677 -15.478 -11.634 1.00 60.28 276 GLU A C 1
ATOM 2277 O O . GLU A 1 276 ? 22.833 -15.125 -11.411 1.00 60.28 276 GLU A O 1
ATOM 2282 N N . GLU A 1 277 ? 21.060 -15.215 -12.790 1.00 61.12 277 GLU A N 1
ATOM 2283 C CA . GLU A 1 277 ? 21.701 -14.513 -13.908 1.00 61.12 277 GLU A CA 1
ATOM 2284 C C . GLU A 1 277 ? 22.023 -13.049 -13.554 1.00 61.12 277 GLU A C 1
ATOM 2286 O O . GLU A 1 277 ? 23.089 -12.544 -13.908 1.00 61.12 277 GLU A O 1
ATOM 2291 N N . LEU A 1 278 ? 21.160 -12.374 -12.784 1.00 51.75 278 LEU A N 1
ATOM 2292 C CA . LEU A 1 278 ? 21.426 -11.031 -12.253 1.00 51.75 278 LEU A CA 1
ATOM 2293 C C . LEU A 1 278 ? 22.557 -11.032 -11.211 1.00 51.75 278 LEU A C 1
ATOM 2295 O O . LEU A 1 278 ? 23.380 -10.113 -11.199 1.00 51.75 278 LEU A O 1
ATOM 2299 N N . ILE A 1 279 ? 22.630 -12.049 -10.345 1.00 57.44 279 ILE A N 1
ATOM 2300 C CA . ILE A 1 279 ? 23.720 -12.223 -9.375 1.00 57.44 279 ILE A CA 1
ATOM 2301 C C . ILE A 1 279 ? 25.041 -12.502 -10.089 1.00 57.44 279 ILE A C 1
ATOM 2303 O O . ILE A 1 279 ? 26.055 -11.897 -9.734 1.00 57.44 279 ILE A O 1
ATOM 2307 N N . GLU A 1 280 ? 25.061 -13.419 -11.056 1.00 63.12 280 GLU A N 1
ATOM 2308 C CA . GLU A 1 280 ? 26.269 -13.746 -11.815 1.00 63.12 280 GLU A CA 1
ATOM 2309 C C . GLU A 1 280 ? 26.758 -12.537 -12.605 1.00 63.12 280 GLU A C 1
ATOM 2311 O O . GLU A 1 280 ? 27.925 -12.162 -12.487 1.00 63.12 280 GLU A O 1
ATOM 2316 N N . TRP A 1 281 ? 25.854 -11.827 -13.281 1.00 61.72 281 TRP A N 1
ATOM 2317 C CA . TRP A 1 281 ? 26.188 -10.584 -13.966 1.00 61.72 281 TRP A CA 1
ATOM 2318 C C . TRP A 1 281 ? 26.738 -9.520 -13.008 1.00 61.72 281 TRP A C 1
ATOM 2320 O O . TRP A 1 281 ? 27.753 -8.890 -13.303 1.00 61.72 281 TRP A O 1
ATOM 2330 N N . ARG A 1 282 ? 26.139 -9.340 -11.820 1.00 53.16 282 ARG A N 1
ATOM 2331 C CA . ARG A 1 282 ? 26.674 -8.421 -10.797 1.00 53.16 282 ARG A CA 1
ATOM 2332 C C . ARG A 1 282 ? 28.076 -8.829 -10.351 1.00 53.16 282 ARG A C 1
ATOM 2334 O O . ARG A 1 282 ? 28.938 -7.962 -10.209 1.00 53.16 282 ARG A O 1
ATOM 2341 N N . LYS A 1 283 ? 28.329 -10.124 -10.148 1.00 63.34 283 LYS A N 1
ATOM 2342 C CA . LYS A 1 283 ? 29.665 -10.634 -9.800 1.00 63.34 283 LYS A CA 1
ATOM 2343 C C . LYS A 1 283 ? 30.678 -10.356 -10.907 1.00 63.34 283 LYS A C 1
ATOM 2345 O O . LYS A 1 283 ? 31.816 -10.023 -10.593 1.00 63.34 283 LYS A O 1
ATOM 2350 N N . GLU A 1 284 ? 30.281 -10.457 -12.172 1.00 56.84 284 GLU A N 1
ATOM 2351 C CA . GLU A 1 284 ? 31.148 -10.164 -13.313 1.00 56.84 284 GLU A CA 1
ATOM 2352 C C . GLU A 1 284 ? 31.405 -8.663 -13.483 1.00 56.84 284 GLU A C 1
ATOM 2354 O O . GLU A 1 284 ? 32.560 -8.238 -13.546 1.00 56.84 284 GLU A O 1
ATOM 2359 N N . VAL A 1 285 ? 30.358 -7.838 -13.518 1.00 50.53 285 VAL A N 1
ATOM 2360 C CA . VAL A 1 285 ? 30.459 -6.392 -13.776 1.00 50.53 285 VAL A CA 1
ATOM 2361 C C . VAL A 1 285 ? 31.133 -5.647 -12.631 1.00 50.53 285 VAL A C 1
ATOM 2363 O O . VAL A 1 285 ? 31.947 -4.760 -12.882 1.00 50.53 285 VAL A O 1
ATOM 2366 N N . PHE A 1 286 ? 30.854 -6.034 -11.385 1.00 47.34 286 PHE A N 1
ATOM 2367 C CA . PHE A 1 286 ? 31.456 -5.432 -10.192 1.00 47.34 286 PHE A CA 1
ATOM 2368 C C . PHE A 1 286 ? 32.651 -6.232 -9.652 1.00 47.34 286 PHE A C 1
ATOM 2370 O O . PHE A 1 286 ? 33.130 -5.966 -8.547 1.00 47.34 286 PHE A O 1
ATOM 2377 N N . SER A 1 287 ? 33.166 -7.196 -10.426 1.00 52.50 287 SER A N 1
ATOM 2378 C CA . SER A 1 287 ? 34.418 -7.885 -10.113 1.00 52.50 287 SER A CA 1
ATOM 2379 C C . SER A 1 287 ? 35.557 -6.868 -9.984 1.00 52.50 287 SER A C 1
ATOM 2381 O O . SER A 1 287 ? 35.700 -6.012 -10.860 1.00 52.50 287 SER A O 1
ATOM 2383 N N . PRO A 1 288 ? 36.458 -6.998 -8.990 1.00 46.53 288 PRO A N 1
ATOM 2384 C CA . PRO A 1 288 ? 37.645 -6.146 -8.855 1.00 46.53 288 PRO A CA 1
ATOM 2385 C C . PRO A 1 288 ? 38.526 -6.085 -10.116 1.00 46.53 288 PRO A C 1
ATOM 2387 O O . PRO A 1 288 ? 39.340 -5.174 -10.268 1.00 46.53 288 PRO A O 1
ATOM 2390 N N . LYS A 1 289 ? 38.380 -7.063 -11.021 1.00 52.41 289 LYS A N 1
ATOM 2391 C CA . LYS A 1 289 ? 39.100 -7.130 -12.298 1.00 52.41 289 LYS A CA 1
ATOM 2392 C C . LYS A 1 289 ? 38.489 -6.243 -13.394 1.00 52.41 289 LYS A C 1
ATOM 2394 O O . LYS A 1 289 ? 39.210 -5.870 -14.316 1.00 52.41 289 LYS A O 1
ATOM 2399 N N . ASN A 1 290 ? 37.216 -5.862 -13.289 1.00 45.56 290 ASN A N 1
ATOM 2400 C CA . ASN A 1 290 ? 36.526 -5.013 -14.258 1.00 45.56 290 ASN A CA 1
ATOM 2401 C C . ASN A 1 290 ? 36.540 -3.549 -13.796 1.00 45.56 290 ASN A C 1
ATOM 2403 O O . ASN A 1 290 ? 35.648 -3.068 -13.106 1.00 45.56 290 ASN A O 1
ATOM 2407 N N . LYS A 1 291 ? 37.580 -2.807 -14.201 1.00 41.31 291 LYS A N 1
ATOM 2408 C CA . LYS A 1 291 ? 37.717 -1.356 -13.964 1.00 41.31 291 LYS A CA 1
ATOM 2409 C C . LYS A 1 291 ? 36.814 -0.524 -14.888 1.00 41.31 291 LYS A C 1
ATOM 2411 O O . LYS A 1 291 ? 37.288 0.388 -15.566 1.00 41.31 291 LYS A O 1
ATOM 2416 N N . LEU A 1 292 ? 35.519 -0.820 -14.947 1.00 42.62 292 LEU A N 1
ATOM 2417 C CA . LEU A 1 292 ? 34.572 0.113 -15.553 1.00 42.62 292 LEU A CA 1
ATOM 2418 C C . LEU A 1 292 ? 34.346 1.264 -14.569 1.00 42.62 292 LEU A C 1
ATOM 2420 O O . LEU A 1 292 ? 33.989 1.052 -13.412 1.00 42.62 292 LEU A O 1
ATOM 2424 N N . LYS A 1 293 ? 34.601 2.497 -15.022 1.00 43.75 293 LYS A N 1
ATOM 2425 C CA . LYS A 1 293 ? 34.249 3.715 -14.284 1.00 43.75 293 LYS A CA 1
ATOM 2426 C C . LYS A 1 293 ? 32.723 3.770 -14.183 1.00 43.75 293 LYS A C 1
ATOM 2428 O O . LYS A 1 293 ? 32.062 4.234 -15.106 1.00 43.75 293 LYS A O 1
ATOM 2433 N N . SER A 1 294 ? 32.180 3.228 -13.098 1.00 35.94 294 SER A N 1
ATOM 2434 C CA . SER A 1 294 ? 30.749 3.265 -12.805 1.00 35.94 294 SER A CA 1
ATOM 2435 C C . SER A 1 294 ? 30.271 4.721 -12.684 1.00 35.94 294 SER A C 1
ATOM 2437 O O . SER A 1 294 ? 30.927 5.505 -11.987 1.00 35.94 294 SER A O 1
ATOM 2439 N N . PRO A 1 295 ? 29.159 5.114 -13.331 1.00 36.09 295 PRO A N 1
ATOM 2440 C CA . PRO A 1 295 ? 28.484 6.357 -13.009 1.00 36.09 295 PRO A CA 1
ATOM 2441 C C . PRO A 1 295 ? 27.835 6.205 -11.629 1.00 36.09 295 PRO A C 1
ATOM 2443 O O . PRO A 1 295 ? 26.967 5.365 -11.423 1.00 36.09 295 PRO A O 1
ATOM 2446 N N . ILE A 1 296 ? 28.347 6.998 -10.688 1.00 34.50 296 ILE A N 1
ATOM 2447 C CA . ILE A 1 296 ? 27.794 7.396 -9.386 1.00 34.50 296 ILE A CA 1
ATOM 2448 C C . ILE A 1 296 ? 26.436 6.742 -9.068 1.00 34.50 296 ILE A C 1
ATOM 2450 O O . ILE A 1 296 ? 25.374 7.272 -9.381 1.00 34.50 296 ILE A O 1
ATOM 2454 N N . ILE A 1 297 ? 26.487 5.602 -8.378 1.00 31.92 297 ILE A N 1
ATOM 2455 C CA . ILE A 1 297 ? 25.387 5.158 -7.524 1.00 31.92 297 ILE A CA 1
ATOM 2456 C C . ILE A 1 297 ? 25.416 6.108 -6.330 1.00 31.92 297 ILE A C 1
ATOM 2458 O O . ILE A 1 297 ? 26.391 6.118 -5.574 1.00 31.92 297 ILE A O 1
ATOM 2462 N N . SER A 1 298 ? 24.382 6.929 -6.165 1.00 31.56 298 SER A N 1
ATOM 2463 C CA . SER A 1 298 ? 24.187 7.680 -4.930 1.00 31.56 298 SER A CA 1
ATOM 2464 C C . SER A 1 298 ? 23.965 6.676 -3.797 1.00 31.56 298 SER A C 1
ATOM 2466 O O . SER A 1 298 ? 22.859 6.170 -3.602 1.00 31.56 298 SER A O 1
ATOM 2468 N N . ARG A 1 299 ? 25.035 6.356 -3.064 1.00 31.03 299 ARG A N 1
ATOM 2469 C CA . ARG A 1 299 ? 24.925 5.826 -1.707 1.00 31.03 299 ARG A CA 1
ATOM 2470 C C . ARG A 1 299 ? 24.114 6.840 -0.911 1.00 31.03 299 ARG A C 1
ATOM 2472 O O . ARG A 1 299 ? 24.564 7.961 -0.700 1.00 31.03 299 ARG A O 1
ATOM 2479 N N . PHE A 1 300 ? 22.922 6.452 -0.479 1.00 31.19 300 PHE A N 1
ATOM 2480 C CA . PHE A 1 300 ? 22.337 7.068 0.700 1.00 31.19 300 PHE A CA 1
ATOM 2481 C C . PHE A 1 300 ? 23.120 6.531 1.897 1.00 31.19 300 PHE A C 1
ATOM 2483 O O . PHE A 1 300 ? 22.799 5.476 2.443 1.00 31.19 300 PHE A O 1
ATOM 2490 N N . ASP A 1 301 ? 24.198 7.227 2.251 1.00 28.98 301 ASP A N 1
ATOM 2491 C CA . ASP A 1 301 ? 24.845 7.048 3.543 1.00 28.98 301 ASP A CA 1
ATOM 2492 C C . ASP A 1 301 ? 23.899 7.631 4.602 1.00 28.98 301 ASP A C 1
ATOM 2494 O O . ASP A 1 301 ? 23.785 8.843 4.779 1.00 28.98 301 ASP A O 1
ATOM 2498 N N . PHE A 1 302 ? 23.165 6.758 5.291 1.00 33.31 302 PHE A N 1
ATOM 2499 C CA . PHE A 1 302 ? 22.565 7.101 6.576 1.00 33.31 302 PHE A CA 1
ATOM 2500 C C . PHE A 1 302 ? 23.689 7.132 7.618 1.00 33.31 302 PHE A C 1
ATOM 2502 O O . PHE A 1 302 ? 23.907 6.169 8.353 1.00 33.31 302 PHE A O 1
ATOM 2509 N N . GLU A 1 303 ? 24.432 8.236 7.673 1.00 26.84 303 GLU A N 1
ATOM 2510 C CA . GLU A 1 303 ? 25.260 8.544 8.835 1.00 26.84 303 GLU A CA 1
ATOM 2511 C C . GLU A 1 303 ? 24.345 8.990 9.979 1.00 26.84 303 GLU A C 1
ATOM 2513 O O . GLU A 1 303 ? 23.964 10.153 10.109 1.00 26.84 303 GLU A O 1
ATOM 2518 N N . SER A 1 304 ? 23.967 8.042 10.834 1.00 31.44 304 SER A N 1
ATOM 2519 C CA . SER A 1 304 ? 23.425 8.353 12.151 1.00 31.44 304 SER A CA 1
ATOM 2520 C C . SER A 1 304 ? 24.561 8.848 13.050 1.00 31.44 304 SER A C 1
ATOM 2522 O O . SER A 1 304 ? 25.160 8.071 13.794 1.00 31.44 304 SER A O 1
ATOM 2524 N N . ASN A 1 305 ? 24.857 10.145 12.992 1.00 28.89 305 ASN A N 1
ATOM 2525 C CA . ASN A 1 305 ? 25.592 10.826 14.053 1.00 28.89 305 ASN A CA 1
ATOM 2526 C C . ASN A 1 305 ? 24.644 11.040 15.238 1.00 28.89 305 ASN A C 1
ATOM 2528 O O . ASN A 1 305 ? 23.946 12.046 15.310 1.00 28.89 305 ASN A O 1
ATOM 2532 N N . PHE A 1 306 ? 24.615 10.089 16.169 1.00 29.98 306 PHE A N 1
ATOM 2533 C CA . PHE A 1 306 ? 24.162 10.348 17.532 1.00 29.98 306 PHE A CA 1
ATOM 2534 C C . PHE A 1 306 ? 25.210 9.810 18.499 1.00 29.98 306 PHE A C 1
ATOM 2536 O O . PHE A 1 306 ? 25.379 8.604 18.672 1.00 29.98 306 PHE A O 1
ATOM 2543 N N . SER A 1 307 ? 25.940 10.745 19.102 1.00 26.77 307 SER A N 1
ATOM 2544 C CA . SER A 1 307 ? 26.772 10.507 20.270 1.00 26.77 307 SER A CA 1
ATOM 2545 C C . SER A 1 307 ? 25.891 10.036 21.423 1.00 26.77 307 SER A C 1
ATOM 2547 O O . SER A 1 307 ? 24.922 10.710 21.779 1.00 26.77 307 SER A O 1
ATOM 2549 N N . PHE A 1 308 ? 26.254 8.905 22.023 1.00 32.09 308 PHE A N 1
ATOM 2550 C CA . PHE A 1 308 ? 25.817 8.558 23.369 1.00 32.09 308 PHE A CA 1
ATOM 2551 C C . PHE A 1 308 ? 26.352 9.625 24.329 1.00 32.09 308 PHE A C 1
ATOM 2553 O O . PHE A 1 308 ? 27.551 9.687 24.587 1.00 32.09 308 PHE A O 1
ATOM 2560 N N . GLY A 1 309 ? 25.456 10.486 24.798 1.00 25.95 309 GLY A N 1
ATOM 2561 C CA . GLY A 1 309 ? 25.651 11.331 25.964 1.00 25.95 309 GLY A CA 1
ATOM 2562 C C . GLY A 1 309 ? 24.543 10.990 26.946 1.00 25.95 309 GLY A C 1
ATOM 2563 O O . GLY A 1 309 ? 23.374 11.192 26.629 1.00 25.95 309 GLY A O 1
ATOM 2564 N N . ASP A 1 310 ? 24.960 10.368 28.044 1.00 33.94 310 ASP A N 1
ATOM 2565 C CA . ASP A 1 310 ? 24.298 10.133 29.329 1.00 33.94 310 ASP A CA 1
ATOM 2566 C C . ASP A 1 310 ? 22.931 10.793 29.530 1.00 33.94 310 ASP A C 1
ATOM 2568 O O . ASP A 1 310 ? 22.829 11.989 29.322 1.00 33.94 310 ASP A O 1
ATOM 2572 N N . TYR A 1 311 ? 21.935 10.050 30.033 1.00 30.38 311 TYR A N 1
ATOM 2573 C CA . TYR A 1 311 ? 21.111 10.485 31.174 1.00 30.38 311 TYR A CA 1
ATOM 2574 C C . TYR A 1 311 ? 20.318 9.307 31.765 1.00 30.38 311 TYR A C 1
ATOM 2576 O O . TYR A 1 311 ? 19.523 8.650 31.085 1.00 30.38 311 TYR A O 1
ATOM 2584 N N . PHE A 1 312 ? 20.587 9.067 33.052 1.00 39.22 312 PHE A N 1
ATOM 2585 C CA . PHE A 1 312 ? 19.572 8.728 34.048 1.00 39.22 312 PHE A CA 1
ATOM 2586 C C . PHE A 1 312 ? 18.598 9.898 34.206 1.00 39.22 312 PHE A C 1
ATOM 2588 O O . PHE A 1 312 ? 19.059 11.055 34.078 1.00 39.22 312 PHE A O 1
#

Sequence (312 aa):
MYLVENNDFNGSLEKQIPCSGELEKEWSLFTEAQIEYLCSKILYIELTEGCSIQCKNCCLEVGKGPTDIIPFYMLRKIVSYIKKSQHCISLYLRSEPLDYLFIDKKGKTYNVFDVMKVFYIENGIRVYITTALPKGKERLFLDNFHKIDRISVLESNIERINKILNMNLKPNFDRFKDENSPQFENRIQDFMNAGRAHGKPNAKDLIEFDNDKYKEGIFISPKGFFNYFNVKPGDKEKQKSNMYFEKITPEHFYYPCSICNPKKNTGTFKTLPTYEELIEWRKEVFSPKNKLKSPIISRFDFESNFSFGDYF